Protein AF-0000000079916137 (afdb_homodimer)

Organism: NCBI:txid1990687

Sequence (296 aa):
MTEVARYTQLILPVFWLGMVVAISFLEAPIKFRAPGVTLAIGLGIGRKVFLALNAVELVLALALLASCVAAPPDATALTVLALVTVVLVVQIAVVRPPLSTRSDRILAGEDLPRSRVHLVYIGLEVAKVALLIALIFELFRAVASCLHMTEVARYTQLILPVFWLGMVVAISFLEAPIKFRAPGVTLAIGLGIGRKVFLALNAVELVLALALLASCVAAPPDATALTVLALVTVVLVVQIAVVRPPLSTRSDRILAGEDLPRSRVHLVYIGLEVAKVALLIALIFELFRAVASCLH

Solvent-accessible surface area (backbone atoms only — not comparable to full-atom values): 15444 Å² total; per-residue (Å²): 110,45,54,60,21,48,50,45,58,61,44,49,47,37,24,50,46,16,25,48,47,38,43,69,69,43,39,57,67,47,42,62,70,21,67,86,50,45,72,45,39,48,42,37,27,46,54,56,42,49,52,53,49,50,52,52,49,50,53,53,49,51,51,46,53,55,22,36,73,63,40,66,67,58,69,66,39,52,52,36,51,52,48,42,48,50,52,51,48,44,42,60,73,60,51,40,55,62,51,50,54,50,41,52,42,34,61,72,66,49,87,70,75,91,67,65,62,63,55,50,51,50,52,51,50,53,50,42,50,53,35,37,51,50,32,47,50,49,52,48,57,73,45,44,83,50,64,110,110,45,55,61,21,49,52,44,56,60,44,48,47,36,23,50,46,17,26,47,47,39,43,68,68,42,39,56,66,47,41,63,70,20,66,87,48,44,71,46,40,47,41,38,28,44,54,54,41,50,52,51,49,50,53,52,49,49,52,50,48,52,52,44,54,54,23,37,72,64,40,67,67,59,70,66,38,51,51,37,51,51,49,40,48,49,52,51,49,44,43,62,73,60,51,39,54,61,52,51,53,51,42,52,42,34,62,72,66,50,89,70,75,92,65,65,62,62,55,51,52,50,51,51,50,52,50,40,51,54,35,37,52,51,31,48,49,49,52,48,57,74,47,45,83,47,64,109

Foldseek 3Di:
DLVVLLVLLQPLLVVLLVLLCCVLPNVLVVVCVDPPDDPLNSLVVCLVVVVVSLVVVLVSLVSNVVSCVVPPDDPQLVVLSVVLNVLSCCCVPPLSVVSVVVSVCVNVPDDDDDDCSVVVNSVSSVVSSVSSVVSNVRSVVVCVVVVD/DLVVLLVLLQPLLVVLLVLLCCVLPNVLVVVCVDPPDDPLNSLVVCLVVVVVSLVVVLVSLVSNVVSCVVPPADPQLVVLSVVLNVLSCCCVPPLSVVSVVVSVCVNVPDDDDDDCSVVVNSVSSVVSSVSSVVSNVRSVVVCVVVVD

Structure (mmCIF, N/CA/C/O backbone):
data_AF-0000000079916137-model_v1
#
loop_
_entity.id
_entity.type
_entity.pdbx_description
1 polymer 'Transmembrane protein'
#
loop_
_atom_site.group_PDB
_atom_site.id
_atom_site.type_symbol
_atom_site.label_atom_id
_atom_site.label_alt_id
_atom_site.label_comp_id
_atom_site.label_asym_id
_atom_site.label_entity_id
_atom_site.label_seq_id
_atom_site.pdbx_PDB_ins_code
_atom_site.Cartn_x
_atom_site.Cartn_y
_atom_site.Cartn_z
_atom_site.occupancy
_atom_site.B_iso_or_equiv
_atom_site.auth_seq_id
_atom_site.auth_comp_id
_atom_site.auth_asym_id
_atom_site.auth_atom_id
_atom_site.pdbx_PDB_model_num
ATOM 1 N N . MET A 1 1 ? 3.035 -28.125 3.99 1 71.06 1 MET A N 1
ATOM 2 C CA . MET A 1 1 ? 3.979 -27.125 4.473 1 71.06 1 MET A CA 1
ATOM 3 C C . MET A 1 1 ? 4.648 -26.406 3.307 1 71.06 1 MET A C 1
ATOM 5 O O . MET A 1 1 ? 4.691 -25.172 3.273 1 71.06 1 MET A O 1
ATOM 9 N N . THR A 1 2 ? 4.84 -27.062 2.268 1 82.81 2 THR A N 1
ATOM 10 C CA . THR A 1 2 ? 5.527 -26.5 1.113 1 82.81 2 THR A CA 1
ATOM 11 C C . THR A 1 2 ? 4.582 -25.641 0.284 1 82.81 2 THR A C 1
ATOM 13 O O . THR A 1 2 ? 4.98 -24.594 -0.248 1 82.81 2 THR A O 1
ATOM 16 N N . GLU A 1 3 ? 3.379 -26.047 0.364 1 87.25 3 GLU A N 1
ATOM 17 C CA . GLU A 1 3 ? 2.408 -25.297 -0.425 1 87.25 3 GLU A CA 1
ATOM 18 C C . GLU A 1 3 ? 2.189 -23.906 0.153 1 87.25 3 GLU A C 1
ATOM 20 O O . GLU A 1 3 ? 2.145 -22.922 -0.587 1 87.25 3 GLU A O 1
ATOM 25 N N . VAL A 1 4 ? 2.068 -23.906 1.481 1 91.38 4 VAL A N 1
ATOM 26 C CA . VAL A 1 4 ? 1.87 -22.625 2.152 1 91.38 4 VAL A CA 1
ATOM 27 C C . VAL A 1 4 ? 3.082 -21.734 1.919 1 91.38 4 VAL A C 1
ATOM 29 O O . VAL A 1 4 ? 2.938 -20.531 1.695 1 91.38 4 VAL A O 1
ATOM 32 N N . ALA A 1 5 ? 4.211 -22.312 1.971 1 94.44 5 ALA A N 1
ATOM 33 C CA . ALA A 1 5 ? 5.445 -21.562 1.743 1 94.44 5 ALA A CA 1
ATOM 34 C C . ALA A 1 5 ? 5.488 -20.984 0.332 1 94.44 5 ALA A C 1
ATOM 36 O O . ALA A 1 5 ? 5.891 -19.844 0.135 1 94.44 5 ALA A O 1
ATOM 37 N N . ARG A 1 6 ? 5.047 -21.75 -0.571 1 92.94 6 ARG A N 1
ATOM 38 C CA . ARG A 1 6 ? 5.055 -21.297 -1.959 1 92.94 6 ARG A CA 1
ATOM 39 C C . ARG A 1 6 ? 4.039 -20.188 -2.178 1 92.94 6 ARG A C 1
ATOM 41 O O . ARG A 1 6 ? 4.328 -19.203 -2.865 1 92.94 6 ARG A O 1
ATOM 48 N N . TYR A 1 7 ? 2.869 -20.344 -1.646 1 94.81 7 TYR A N 1
ATOM 49 C CA . TYR A 1 7 ? 1.891 -19.266 -1.715 1 94.81 7 TYR A CA 1
ATOM 50 C C . TYR A 1 7 ? 2.443 -18 -1.094 1 94.81 7 TYR A C 1
ATOM 52 O O . TYR A 1 7 ? 2.285 -16.906 -1.651 1 94.81 7 TYR A O 1
ATOM 60 N N . THR A 1 8 ? 3.066 -18.188 0.019 1 96.31 8 THR A N 1
ATOM 61 C CA . THR A 1 8 ? 3.672 -17.062 0.722 1 96.31 8 THR A CA 1
ATOM 62 C C . THR A 1 8 ? 4.699 -16.359 -0.162 1 96.31 8 THR A C 1
ATOM 64 O O . THR A 1 8 ? 4.723 -15.133 -0.24 1 96.31 8 THR A O 1
ATOM 67 N N . GLN A 1 9 ? 5.445 -17.078 -0.848 1 97.31 9 GLN A N 1
ATOM 68 C CA . GLN A 1 9 ? 6.504 -16.531 -1.693 1 97.31 9 GLN A CA 1
ATOM 69 C C . GLN A 1 9 ? 5.926 -15.789 -2.893 1 97.31 9 GLN A C 1
ATOM 71 O O . GLN A 1 9 ? 6.512 -14.82 -3.369 1 97.31 9 GLN A O 1
ATOM 76 N N . LEU A 1 10 ? 4.797 -16.188 -3.35 1 96.88 10 LEU A N 1
ATOM 77 C CA . LEU A 1 10 ? 4.191 -15.516 -4.492 1 96.88 10 LEU A CA 1
ATOM 78 C C . LEU A 1 10 ? 3.408 -14.289 -4.051 1 96.88 10 LEU A C 1
ATOM 80 O O . LEU A 1 10 ? 3.416 -13.258 -4.738 1 96.88 10 LEU A O 1
ATOM 84 N N . ILE A 1 11 ? 2.834 -14.32 -2.9 1 98.5 11 ILE A N 1
ATOM 85 C CA . ILE A 1 11 ? 1.875 -13.305 -2.479 1 98.5 11 ILE A CA 1
ATOM 86 C C . ILE A 1 11 ? 2.605 -12.172 -1.755 1 98.5 11 ILE A C 1
ATOM 88 O O . ILE A 1 11 ? 2.396 -10.992 -2.057 1 98.5 11 ILE A O 1
ATOM 92 N N . LEU A 1 12 ? 3.533 -12.438 -0.898 1 98.88 12 LEU A N 1
ATOM 93 C CA . LEU A 1 12 ? 4.043 -11.453 0.054 1 98.88 12 LEU A CA 1
ATOM 94 C C . LEU A 1 12 ? 4.883 -10.398 -0.653 1 98.88 12 LEU A C 1
ATOM 96 O O . LEU A 1 12 ? 4.82 -9.211 -0.309 1 98.88 12 LEU A O 1
ATOM 100 N N . PRO A 1 13 ? 5.656 -10.781 -1.653 1 98.94 13 PRO A N 1
ATOM 101 C CA . PRO A 1 13 ? 6.402 -9.703 -2.316 1 98.94 13 PRO A CA 1
ATOM 102 C C . PRO A 1 13 ? 5.492 -8.727 -3.057 1 98.94 13 PRO A C 1
ATOM 104 O O . PRO A 1 13 ? 5.789 -7.531 -3.117 1 98.94 13 PRO A O 1
ATOM 107 N N . VAL A 1 14 ? 4.426 -9.211 -3.605 1 98.94 14 VAL A N 1
ATOM 108 C CA . VAL A 1 14 ? 3.488 -8.352 -4.32 1 98.94 14 VAL A CA 1
ATOM 109 C C . VAL A 1 14 ? 2.75 -7.457 -3.326 1 98.94 14 VAL A C 1
ATOM 111 O O . VAL A 1 14 ? 2.582 -6.258 -3.564 1 98.94 14 VAL A O 1
ATOM 114 N N . PHE A 1 15 ? 2.373 -8.062 -2.232 1 98.94 15 PHE A N 1
ATOM 115 C CA . PHE A 1 15 ? 1.736 -7.316 -1.155 1 98.94 15 PHE A CA 1
ATOM 116 C C . PHE A 1 15 ? 2.662 -6.223 -0.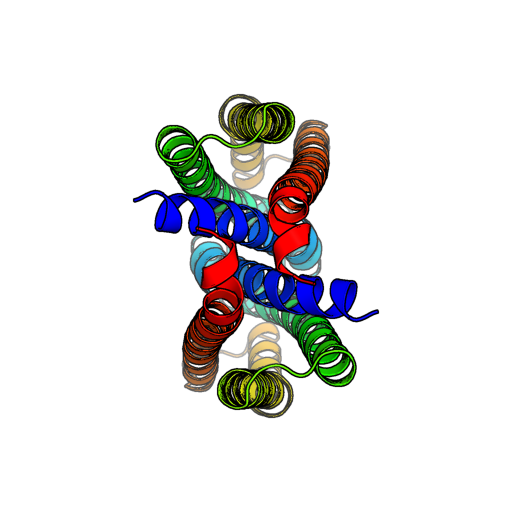634 1 98.94 15 PHE A C 1
ATOM 118 O O . PHE A 1 15 ? 2.242 -5.078 -0.461 1 98.94 15 PHE A O 1
ATOM 125 N N . TRP A 1 16 ? 3.885 -6.594 -0.387 1 98.94 16 TRP A N 1
ATOM 126 C CA . TRP A 1 16 ? 4.938 -5.691 0.064 1 98.94 16 TRP A CA 1
ATOM 127 C C . TRP A 1 16 ? 5.137 -4.551 -0.928 1 98.94 16 TRP A C 1
ATOM 129 O O . TRP A 1 16 ? 5.164 -3.379 -0.54 1 98.94 16 TRP A O 1
ATOM 139 N N . LEU A 1 17 ? 5.203 -4.828 -2.166 1 98.94 17 LEU A N 1
ATOM 140 C CA . LEU A 1 17 ? 5.355 -3.824 -3.213 1 98.94 17 LEU A CA 1
ATOM 141 C C . LEU A 1 17 ? 4.199 -2.834 -3.188 1 98.94 17 LEU A C 1
ATOM 143 O O . LEU A 1 17 ? 4.41 -1.621 -3.275 1 98.94 17 LEU A O 1
ATOM 147 N N . GLY A 1 18 ? 2.977 -3.33 -3.037 1 98.94 18 GLY A N 1
ATOM 148 C CA . GLY A 1 18 ? 1.82 -2.453 -2.949 1 98.94 18 GLY A CA 1
ATOM 149 C C . GLY A 1 18 ? 1.896 -1.48 -1.789 1 98.94 18 GLY A C 1
ATOM 150 O O . GLY A 1 18 ? 1.568 -0.301 -1.938 1 98.94 18 GLY A O 1
ATOM 151 N N . MET A 1 19 ? 2.346 -1.987 -0.694 1 98.94 19 MET A N 1
ATOM 152 C CA . MET A 1 19 ? 2.445 -1.133 0.486 1 98.94 19 MET A CA 1
ATOM 153 C C . MET A 1 19 ? 3.467 -0.022 0.27 1 98.94 19 MET A C 1
ATOM 155 O O . MET A 1 19 ? 3.199 1.142 0.574 1 98.94 19 MET A O 1
ATOM 159 N N . VAL A 1 20 ? 4.594 -0.384 -0.268 1 98.94 20 VAL A N 1
ATOM 160 C CA . VAL A 1 20 ? 5.688 0.566 -0.453 1 98.94 20 VAL A CA 1
ATOM 161 C C . VAL A 1 20 ? 5.285 1.626 -1.476 1 98.94 20 VAL A C 1
ATOM 163 O O . VAL A 1 20 ? 5.488 2.82 -1.253 1 98.94 20 VAL A O 1
ATOM 166 N N . VAL A 1 21 ? 4.684 1.222 -2.549 1 98.94 21 VAL A N 1
ATOM 167 C CA . VAL A 1 21 ? 4.285 2.16 -3.594 1 98.94 21 VAL A CA 1
ATOM 168 C C . VAL A 1 21 ? 3.223 3.113 -3.055 1 98.94 21 VAL A C 1
ATOM 170 O O . VAL A 1 21 ? 3.281 4.32 -3.303 1 98.94 21 VAL A O 1
ATOM 173 N N . ALA A 1 22 ? 2.314 2.611 -2.287 1 98.94 22 ALA A N 1
ATOM 174 C CA . ALA A 1 22 ? 1.222 3.422 -1.756 1 98.94 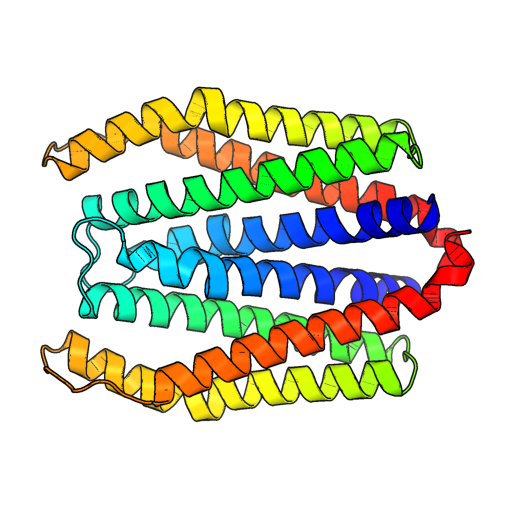22 ALA A CA 1
ATOM 175 C C . ALA A 1 22 ? 1.744 4.48 -0.789 1 98.94 22 ALA A C 1
ATOM 177 O O . ALA A 1 22 ? 1.299 5.629 -0.818 1 98.94 22 ALA A O 1
ATOM 178 N N . ILE A 1 23 ? 2.705 4.07 0.004 1 98.81 23 ILE A N 1
ATOM 179 C CA . ILE A 1 23 ? 3.164 4.988 1.038 1 98.81 23 ILE A CA 1
ATOM 180 C C . ILE A 1 23 ? 4.266 5.887 0.479 1 98.81 23 ILE A C 1
ATOM 182 O O . ILE A 1 23 ? 4.137 7.113 0.474 1 98.81 23 ILE A O 1
ATOM 186 N N . SER A 1 24 ? 5.285 5.344 -0.1 1 98.56 24 SER A N 1
ATOM 187 C CA . SER A 1 24 ? 6.504 6.07 -0.445 1 98.56 24 SER A CA 1
ATOM 188 C C . SER A 1 24 ? 6.316 6.895 -1.713 1 98.56 24 SER A C 1
ATOM 190 O O . SER A 1 24 ? 6.961 7.934 -1.885 1 98.56 24 SER A O 1
ATOM 192 N N . PHE A 1 25 ? 5.422 6.48 -2.545 1 98.62 25 PHE A N 1
ATOM 193 C CA . PHE A 1 25 ? 5.402 7.145 -3.844 1 98.62 25 PHE A CA 1
ATOM 194 C C . PHE A 1 25 ? 4.031 7.754 -4.121 1 98.62 25 PHE A C 1
ATOM 196 O O . PHE A 1 25 ? 3.855 8.477 -5.102 1 98.62 25 PHE A O 1
ATOM 203 N N . LEU A 1 26 ? 3.068 7.449 -3.336 1 98.56 26 LEU A N 1
ATOM 204 C CA . LEU A 1 26 ? 1.761 8.086 -3.463 1 98.56 26 LEU A CA 1
ATOM 205 C C . LEU A 1 26 ? 1.491 9.016 -2.287 1 98.56 26 LEU A C 1
ATOM 207 O O . LEU A 1 26 ? 1.562 10.234 -2.428 1 98.56 26 LEU A O 1
ATOM 211 N N . GLU A 1 27 ? 1.413 8.492 -1.112 1 98.69 27 GLU A N 1
ATOM 212 C CA . GLU A 1 27 ? 1.066 9.25 0.085 1 98.69 27 GLU A CA 1
ATOM 213 C C . GLU A 1 27 ? 2.131 10.297 0.404 1 98.69 27 GLU A C 1
ATOM 215 O O . GLU A 1 27 ? 1.81 11.461 0.657 1 98.69 27 GLU A O 1
ATOM 220 N N . ALA A 1 28 ? 3.375 9.945 0.351 1 97.94 28 ALA A N 1
ATOM 221 C CA . ALA A 1 28 ? 4.465 10.789 0.836 1 97.94 28 ALA A CA 1
ATOM 222 C C . ALA A 1 28 ? 4.547 12.086 0.041 1 97.94 28 ALA A C 1
ATOM 224 O O . ALA A 1 28 ? 4.582 13.18 0.62 1 97.94 28 ALA A O 1
ATOM 225 N N . PRO A 1 29 ? 4.496 12.055 -1.258 1 97.56 29 PRO A N 1
ATOM 226 C CA . PRO A 1 29 ? 4.539 13.336 -1.961 1 97.56 29 PRO A CA 1
ATOM 227 C C . PRO A 1 29 ? 3.217 14.094 -1.891 1 97.56 29 PRO A C 1
ATOM 229 O O . PRO A 1 29 ? 3.209 15.328 -1.887 1 97.56 29 PRO A O 1
ATOM 232 N N . ILE A 1 30 ? 2.109 13.461 -1.742 1 98.25 30 ILE A N 1
ATOM 233 C CA . ILE A 1 30 ? 0.787 14.07 -1.852 1 98.25 30 ILE A CA 1
ATOM 234 C C . ILE A 1 30 ? 0.449 14.805 -0.559 1 98.25 30 ILE A C 1
ATOM 236 O O . ILE A 1 30 ? -0.219 15.844 -0.585 1 98.25 30 ILE A O 1
ATOM 240 N N . LYS A 1 31 ? 0.896 14.281 0.491 1 96.94 31 LYS A N 1
ATOM 241 C CA . LYS A 1 31 ? 0.506 14.883 1.764 1 96.94 31 LYS A CA 1
ATOM 242 C C . LYS A 1 31 ? 1.018 16.312 1.877 1 96.94 31 LYS A C 1
ATOM 244 O O . LYS A 1 31 ? 0.409 17.141 2.555 1 96.94 31 LYS A O 1
ATOM 249 N N . PHE A 1 32 ? 2.111 16.672 1.257 1 96.5 32 PHE A N 1
ATOM 250 C CA . PHE A 1 32 ? 2.688 18 1.339 1 96.5 32 PHE A CA 1
ATOM 251 C C . PHE A 1 32 ? 1.896 18.984 0.486 1 96.5 32 PHE A C 1
ATOM 253 O O . PHE A 1 32 ? 2.084 20.203 0.593 1 96.5 32 PHE A O 1
ATOM 260 N N . ARG A 1 33 ? 0.942 18.5 -0.265 1 96.56 33 ARG A N 1
ATOM 261 C CA . ARG A 1 33 ? 0.105 19.344 -1.103 1 96.56 33 ARG A CA 1
ATOM 262 C C . ARG A 1 33 ? -1.214 19.672 -0.408 1 96.56 33 ARG A C 1
ATOM 264 O O . ARG A 1 33 ? -2.025 20.438 -0.933 1 96.56 33 ARG A O 1
ATOM 271 N N . ALA A 1 34 ? -1.392 19.125 0.665 1 95.94 34 ALA A N 1
ATOM 272 C CA . ALA A 1 34 ? -2.613 19.406 1.419 1 95.94 34 ALA A CA 1
ATOM 273 C C . ALA A 1 34 ? -2.531 20.75 2.123 1 95.94 34 ALA A C 1
ATOM 275 O O . ALA A 1 34 ? -1.457 21.172 2.566 1 95.94 34 ALA A O 1
ATOM 276 N N . PRO A 1 35 ? -3.641 21.438 2.217 1 94.19 35 PRO A N 1
ATOM 277 C CA . PRO A 1 35 ? -3.639 22.75 2.867 1 94.19 35 PRO A CA 1
ATOM 278 C C . PRO A 1 35 ? -3.209 22.688 4.332 1 94.19 35 PRO A C 1
ATOM 280 O O . PRO A 1 35 ? -3.631 21.781 5.062 1 94.19 35 PRO A O 1
ATOM 283 N N . GLY A 1 36 ? -2.334 23.578 4.668 1 93.38 36 GLY A N 1
ATOM 284 C CA . GLY A 1 36 ? -1.978 23.719 6.07 1 93.38 36 GLY A CA 1
ATOM 285 C C . GLY A 1 36 ? -0.815 22.844 6.492 1 93.38 36 GLY A C 1
ATOM 286 O O . GLY A 1 36 ? -0.36 22.922 7.633 1 93.38 36 GLY A O 1
ATOM 287 N N . VAL A 1 37 ? -0.318 22.094 5.594 1 95.81 37 VAL A N 1
ATOM 288 C CA . VAL A 1 37 ? 0.774 21.203 5.953 1 95.81 37 VAL A CA 1
ATOM 289 C C . VAL A 1 37 ? 2.107 21.938 5.852 1 95.81 37 VAL A C 1
ATOM 291 O O . VAL A 1 37 ? 2.52 22.344 4.762 1 95.81 37 VAL A O 1
ATOM 294 N N . THR A 1 38 ? 2.752 22.047 6.961 1 94.25 38 THR A N 1
ATOM 295 C CA . THR A 1 38 ? 4.098 22.609 7.004 1 94.25 38 THR A CA 1
ATOM 296 C C . THR A 1 38 ? 5.148 21.516 6.891 1 94.25 38 THR A C 1
ATOM 298 O O . THR A 1 38 ? 4.816 20.328 6.953 1 94.25 38 THR A O 1
ATOM 301 N N . LEU A 1 39 ? 6.355 21.953 6.73 1 93.81 39 LEU A N 1
ATOM 302 C CA . LEU A 1 39 ? 7.441 20.984 6.68 1 93.81 39 LEU A CA 1
ATOM 303 C C . LEU A 1 39 ? 7.496 20.156 7.965 1 93.81 39 LEU A C 1
ATOM 305 O O . LEU A 1 39 ? 7.652 18.938 7.918 1 93.81 39 LEU A O 1
ATOM 309 N N . ALA A 1 40 ? 7.34 20.812 9.086 1 94.44 40 ALA A N 1
ATOM 310 C CA . ALA A 1 40 ? 7.402 20.141 10.383 1 94.44 40 ALA A CA 1
ATOM 311 C C . ALA A 1 40 ? 6.289 19.109 10.523 1 94.44 40 ALA A C 1
ATOM 313 O O . ALA A 1 40 ? 6.531 17.984 10.977 1 94.44 40 ALA A O 1
ATOM 314 N N . ILE A 1 41 ? 5.125 19.453 10.109 1 95.38 41 ILE A N 1
ATOM 315 C CA . ILE A 1 41 ? 3.979 18.547 10.203 1 95.38 41 ILE A CA 1
ATOM 316 C C . ILE A 1 41 ? 4.188 17.344 9.281 1 95.38 41 ILE A C 1
ATOM 318 O O . ILE A 1 41 ? 4.012 16.203 9.695 1 95.38 41 ILE A O 1
ATOM 322 N N . GLY A 1 42 ? 4.547 17.641 8.055 1 95.75 42 GLY A N 1
ATOM 323 C CA . GLY A 1 42 ? 4.789 16.562 7.105 1 95.75 42 GLY A CA 1
ATOM 324 C C . GLY A 1 42 ? 5.855 15.594 7.566 1 95.75 42 GLY A C 1
ATOM 325 O O . GLY A 1 42 ? 5.688 14.375 7.441 1 95.75 42 GLY A O 1
ATOM 326 N N . LEU A 1 43 ? 6.93 16.141 8.078 1 94.75 43 LEU A N 1
ATOM 327 C CA . LEU A 1 43 ? 8.016 15.297 8.57 1 94.75 43 LEU A CA 1
ATOM 328 C C . LEU A 1 43 ? 7.574 14.484 9.781 1 94.75 43 LEU A C 1
ATOM 330 O O . LEU A 1 43 ? 7.949 13.32 9.93 1 94.75 43 LEU A O 1
ATOM 334 N N . GLY A 1 44 ? 6.852 15.117 10.625 1 95.25 44 GLY A N 1
ATOM 335 C CA . GLY A 1 44 ? 6.328 14.414 11.781 1 95.25 44 GLY A CA 1
ATOM 336 C C . GLY A 1 44 ? 5.445 13.234 11.422 1 95.25 44 GLY A C 1
ATOM 337 O O . GLY A 1 44 ? 5.57 12.156 12 1 95.25 44 GLY A O 1
ATOM 338 N N . ILE A 1 45 ? 4.559 13.445 10.477 1 97.38 45 ILE A N 1
ATOM 339 C CA . ILE A 1 45 ? 3.711 12.359 9.977 1 97.38 45 ILE A CA 1
ATOM 340 C C . ILE A 1 45 ? 4.578 11.273 9.352 1 97.38 45 ILE A C 1
ATOM 342 O O . ILE A 1 45 ? 4.41 10.086 9.648 1 97.38 45 ILE A O 1
ATOM 346 N N . GLY A 1 46 ? 5.457 11.656 8.5 1 96.31 46 GLY A N 1
ATOM 347 C CA . GLY A 1 46 ? 6.32 10.711 7.809 1 96.31 46 GLY A CA 1
ATOM 348 C C . GLY A 1 46 ? 7.109 9.82 8.75 1 96.31 46 GLY A C 1
ATOM 349 O O . GLY A 1 46 ? 7.215 8.609 8.531 1 96.31 46 GLY A O 1
ATOM 350 N N . ARG A 1 47 ? 7.617 10.406 9.727 1 95.62 47 ARG A N 1
ATOM 351 C CA . ARG A 1 47 ? 8.414 9.664 10.688 1 95.62 47 ARG A CA 1
ATOM 352 C C . ARG A 1 47 ? 7.609 8.516 11.297 1 95.62 47 ARG A C 1
ATOM 354 O O . ARG A 1 47 ? 8.094 7.387 11.383 1 95.62 47 ARG A O 1
ATOM 361 N N . LYS A 1 48 ? 6.441 8.781 11.664 1 97.56 48 LYS A N 1
ATOM 362 C CA . LYS A 1 48 ? 5.598 7.766 12.281 1 97.56 48 LYS A CA 1
ATOM 363 C C . LYS A 1 48 ? 5.133 6.738 11.25 1 97.56 48 LYS A C 1
ATOM 365 O O . LYS A 1 48 ? 5.129 5.535 11.523 1 97.56 48 LYS A O 1
ATOM 370 N N . VAL A 1 49 ? 4.75 7.195 10.141 1 98.12 49 VAL A N 1
ATOM 371 C CA . VAL A 1 49 ? 4.215 6.316 9.102 1 98.12 49 VAL A CA 1
ATOM 372 C C . VAL A 1 49 ? 5.316 5.395 8.586 1 98.12 49 VAL A C 1
ATOM 374 O O . VAL A 1 49 ? 5.102 4.188 8.438 1 98.12 49 VAL A O 1
ATOM 377 N N . PHE A 1 50 ? 6.477 5.922 8.367 1 98.06 50 PHE A N 1
ATOM 378 C CA . PHE A 1 50 ? 7.543 5.09 7.828 1 98.06 50 PHE A CA 1
ATOM 379 C C . PHE A 1 50 ? 8.094 4.152 8.898 1 98.06 50 PHE A C 1
ATOM 381 O O . PHE A 1 50 ? 8.539 3.045 8.586 1 98.06 50 PHE A O 1
ATOM 388 N N . LEU A 1 51 ? 8.07 4.594 10.133 1 97.69 51 LEU A N 1
ATOM 389 C CA . LEU A 1 51 ? 8.406 3.662 11.211 1 97.69 51 LEU A CA 1
ATOM 390 C C . LEU A 1 51 ? 7.473 2.453 11.188 1 97.69 51 LEU A C 1
ATOM 392 O O . LEU A 1 51 ? 7.926 1.312 11.289 1 97.69 51 LEU A O 1
ATOM 396 N N . ALA A 1 52 ? 6.219 2.688 11.055 1 98.5 52 ALA A N 1
ATOM 397 C CA . ALA A 1 52 ? 5.23 1.614 11.008 1 98.5 52 ALA A CA 1
ATOM 398 C C . ALA A 1 52 ? 5.406 0.769 9.75 1 98.5 52 ALA A C 1
ATOM 400 O O . ALA A 1 52 ? 5.355 -0.462 9.805 1 98.5 52 ALA A O 1
ATOM 401 N N . LEU A 1 53 ? 5.566 1.416 8.609 1 98.75 53 LEU A N 1
ATOM 402 C CA . LEU A 1 53 ? 5.77 0.681 7.363 1 98.75 53 LEU A CA 1
ATOM 403 C C . LEU A 1 53 ? 6.984 -0.233 7.461 1 98.75 53 LEU A C 1
ATOM 405 O O . LEU A 1 53 ? 6.914 -1.408 7.094 1 98.75 53 LEU A O 1
ATOM 409 N N . ASN A 1 54 ? 8.078 0.347 7.98 1 98.75 54 ASN A N 1
ATOM 410 C CA . ASN A 1 54 ? 9.312 -0.434 8.078 1 98.75 54 ASN A CA 1
ATOM 411 C C . ASN A 1 54 ? 9.148 -1.626 9.016 1 98.75 54 ASN A C 1
ATOM 413 O O . ASN A 1 54 ? 9.734 -2.686 8.789 1 98.75 54 ASN A O 1
ATOM 417 N N . ALA A 1 55 ? 8.414 -1.47 10.062 1 98.56 55 ALA A N 1
ATOM 418 C CA . ALA A 1 55 ? 8.125 -2.592 10.953 1 98.56 55 ALA A CA 1
ATOM 419 C C . ALA A 1 55 ? 7.379 -3.699 10.219 1 98.56 55 ALA A C 1
ATOM 421 O O . ALA A 1 55 ? 7.715 -4.879 10.344 1 98.56 55 ALA A O 1
ATOM 422 N N . VAL A 1 56 ? 6.383 -3.359 9.461 1 98.88 56 VAL A N 1
ATOM 423 C CA . VAL A 1 56 ? 5.621 -4.34 8.703 1 98.88 56 VAL A CA 1
ATOM 424 C C . VAL A 1 56 ? 6.52 -4.992 7.652 1 98.88 56 VAL A C 1
ATOM 426 O O . VAL A 1 56 ? 6.469 -6.211 7.453 1 98.88 56 VAL A O 1
ATOM 429 N N . GLU A 1 57 ? 7.316 -4.156 7.043 1 98.94 57 GLU A N 1
ATOM 430 C CA . GLU A 1 57 ? 8.227 -4.691 6.035 1 98.94 57 GLU A CA 1
ATOM 431 C C . GLU A 1 57 ? 9.18 -5.719 6.641 1 98.94 57 GLU A C 1
ATOM 433 O O . GLU A 1 57 ? 9.5 -6.727 6.008 1 98.94 57 GLU A O 1
ATOM 438 N N . LEU A 1 58 ? 9.633 -5.461 7.809 1 98.75 58 LEU A N 1
ATOM 439 C CA . LEU A 1 58 ? 10.523 -6.406 8.477 1 98.75 58 LEU A CA 1
ATOM 440 C C . LEU A 1 58 ? 9.812 -7.73 8.734 1 98.75 58 LEU A C 1
ATOM 442 O O . LEU A 1 58 ? 10.391 -8.797 8.539 1 98.75 58 LEU A O 1
ATOM 446 N N . VAL A 1 59 ? 8.578 -7.672 9.148 1 98.81 59 VAL A N 1
ATOM 447 C CA . VAL A 1 59 ? 7.789 -8.875 9.383 1 98.81 59 VAL A CA 1
ATOM 448 C C . VAL A 1 59 ? 7.609 -9.641 8.07 1 98.81 59 VAL A C 1
ATOM 450 O O . VAL A 1 59 ? 7.746 -10.867 8.031 1 98.81 59 VAL A O 1
ATOM 453 N N . LEU A 1 60 ? 7.332 -8.922 7.004 1 98.88 60 LEU A N 1
ATOM 454 C CA . LEU A 1 60 ? 7.172 -9.547 5.695 1 98.88 60 LEU A CA 1
ATOM 455 C C . LEU A 1 60 ? 8.469 -10.211 5.246 1 98.88 60 LEU A C 1
ATOM 457 O O . LEU A 1 60 ? 8.453 -11.336 4.742 1 98.88 60 LEU A O 1
ATOM 461 N N . ALA A 1 61 ? 9.562 -9.492 5.465 1 98.81 61 ALA A N 1
ATOM 462 C CA . ALA A 1 61 ? 10.859 -10.047 5.086 1 98.81 61 ALA A CA 1
ATOM 463 C C . ALA A 1 61 ? 11.156 -11.328 5.859 1 98.81 61 ALA A C 1
ATOM 465 O O . ALA A 1 61 ? 11.617 -12.312 5.281 1 98.81 61 ALA A O 1
ATOM 466 N N . LEU A 1 62 ? 10.891 -11.328 7.121 1 98.62 62 LEU A N 1
ATOM 467 C CA . LEU A 1 62 ? 11.148 -12.492 7.957 1 98.62 62 LEU A CA 1
ATOM 468 C C . LEU A 1 62 ? 10.266 -13.664 7.551 1 98.62 62 LEU A C 1
ATOM 470 O O . LEU A 1 62 ? 10.711 -14.812 7.516 1 98.62 62 LEU A O 1
ATOM 474 N N . ALA A 1 63 ? 9.031 -13.375 7.254 1 98.69 63 ALA A N 1
ATOM 475 C CA . ALA A 1 63 ? 8.109 -14.414 6.797 1 98.69 63 ALA A CA 1
ATOM 476 C C . ALA A 1 63 ? 8.57 -15.016 5.473 1 98.69 63 ALA A C 1
ATOM 478 O O . ALA A 1 63 ? 8.492 -16.234 5.273 1 98.69 63 ALA A O 1
ATOM 479 N N . LEU A 1 64 ? 9.039 -14.188 4.621 1 98.75 64 LEU A N 1
ATOM 480 C CA . LEU A 1 64 ? 9.547 -14.664 3.34 1 98.75 64 LEU A CA 1
ATOM 481 C C . LEU A 1 64 ? 10.789 -15.523 3.529 1 98.75 64 LEU A C 1
ATOM 483 O O . LEU A 1 64 ? 10.922 -16.578 2.912 1 98.75 64 LEU A O 1
ATOM 487 N N . LEU A 1 65 ? 11.672 -15.062 4.387 1 98.12 65 LEU A N 1
ATOM 488 C CA . LEU A 1 65 ? 12.883 -15.844 4.66 1 98.12 65 LEU A CA 1
ATOM 489 C C . LEU A 1 65 ? 12.523 -17.188 5.273 1 98.12 65 LEU A C 1
ATOM 491 O O . LEU A 1 65 ? 13.094 -18.219 4.891 1 98.12 65 LEU A O 1
ATOM 495 N N . ALA A 1 66 ? 11.578 -17.203 6.211 1 98 66 ALA A N 1
ATOM 496 C CA . ALA A 1 66 ? 11.125 -18.453 6.816 1 98 66 ALA A CA 1
ATOM 497 C C . ALA A 1 66 ? 10.523 -19.391 5.77 1 98 66 ALA A C 1
ATOM 499 O O . ALA A 1 66 ? 10.758 -20.594 5.805 1 98 66 ALA A O 1
ATOM 500 N N . SER A 1 67 ? 9.773 -18.812 4.84 1 97.69 67 SER A N 1
ATOM 501 C CA . SER A 1 67 ? 9.164 -19.625 3.795 1 97.69 67 SER A CA 1
ATOM 502 C C . SER A 1 67 ? 10.227 -20.266 2.906 1 97.69 67 SER A C 1
ATOM 504 O O . SER A 1 67 ? 10.016 -21.359 2.371 1 97.69 67 SER A O 1
ATOM 506 N N . CYS A 1 68 ? 11.367 -19.609 2.744 1 96.69 68 CYS A N 1
ATOM 507 C CA . CYS A 1 68 ? 12.438 -20.141 1.903 1 96.69 68 CYS A CA 1
ATOM 508 C C . CYS A 1 68 ? 13.109 -21.344 2.557 1 96.69 68 CYS A C 1
ATOM 510 O O . CYS A 1 68 ? 13.727 -22.156 1.872 1 96.69 68 CYS A O 1
ATOM 512 N N . VAL A 1 69 ? 13.047 -21.438 3.869 1 96.5 69 VAL A N 1
ATOM 513 C CA . VAL A 1 69 ? 13.562 -22.609 4.57 1 96.5 69 VAL A CA 1
ATOM 514 C C . VAL A 1 69 ? 12.664 -23.812 4.297 1 96.5 69 VAL A C 1
ATOM 516 O O . VAL A 1 69 ? 13.148 -24.922 4.062 1 96.5 69 VAL A O 1
ATOM 519 N N . ALA A 1 70 ? 11.375 -23.578 4.273 1 95.31 70 ALA A N 1
ATOM 520 C CA . ALA A 1 70 ? 10.391 -24.641 4.07 1 95.31 70 ALA A CA 1
ATOM 521 C C . ALA A 1 70 ? 10.344 -25.078 2.611 1 95.31 70 ALA A C 1
ATOM 523 O O . ALA A 1 70 ? 10.094 -26.234 2.312 1 95.31 70 ALA A O 1
ATOM 524 N N . ALA A 1 71 ? 10.516 -24.156 1.673 1 94.69 71 ALA A N 1
ATOM 525 C CA . ALA A 1 71 ? 10.508 -24.406 0.235 1 94.69 71 ALA A CA 1
ATOM 526 C C . ALA A 1 71 ? 11.516 -23.516 -0.484 1 94.69 71 ALA A C 1
ATOM 528 O O . ALA A 1 71 ? 11.172 -22.422 -0.954 1 94.69 71 ALA A O 1
ATOM 529 N N . PRO A 1 72 ? 12.688 -23.969 -0.569 1 95.88 72 PRO A N 1
ATOM 530 C CA . PRO A 1 72 ? 13.75 -23.141 -1.15 1 95.88 72 PRO A CA 1
ATOM 531 C C . PRO A 1 72 ? 13.484 -22.781 -2.611 1 95.88 72 PRO A C 1
ATOM 533 O O . PRO A 1 72 ? 13.234 -23.672 -3.432 1 95.88 72 PRO A O 1
ATOM 536 N N . PRO A 1 73 ? 13.477 -21.484 -2.84 1 94.81 73 PRO A N 1
ATOM 537 C CA . PRO A 1 73 ? 13.406 -21.094 -4.246 1 94.81 73 PRO A CA 1
ATOM 538 C C . PRO A 1 73 ? 14.758 -21.188 -4.957 1 94.81 73 PRO A C 1
ATOM 540 O O . PRO A 1 73 ? 15.711 -21.75 -4.406 1 94.81 73 PRO A O 1
ATOM 543 N N . ASP A 1 74 ? 14.805 -20.828 -6.258 1 95.44 74 ASP A N 1
ATOM 544 C CA . ASP A 1 74 ? 16.078 -20.875 -6.957 1 95.44 74 ASP A CA 1
ATOM 545 C C . ASP A 1 74 ? 17.078 -19.859 -6.391 1 95.44 74 ASP A C 1
ATOM 547 O O . ASP A 1 74 ? 16.688 -18.984 -5.613 1 95.44 74 ASP A O 1
ATOM 551 N N . ALA A 1 75 ? 18.281 -19.938 -6.758 1 97.06 75 ALA A N 1
ATOM 552 C CA . ALA A 1 75 ? 19.359 -19.156 -6.168 1 97.06 75 ALA A CA 1
ATOM 553 C C . ALA A 1 75 ? 19.188 -17.672 -6.484 1 97.06 75 ALA A C 1
ATOM 555 O O . ALA A 1 75 ? 19.547 -16.812 -5.672 1 97.06 75 ALA A O 1
ATOM 556 N N . THR A 1 76 ? 18.719 -17.359 -7.621 1 97.81 76 THR A N 1
ATOM 557 C CA . THR A 1 76 ? 18.516 -15.961 -8.008 1 97.81 76 THR A CA 1
ATOM 558 C C . THR A 1 76 ? 17.484 -15.297 -7.117 1 97.81 76 THR A C 1
ATOM 560 O O . THR A 1 76 ? 17.703 -14.195 -6.602 1 97.81 76 THR A O 1
ATOM 563 N N . ALA A 1 77 ? 16.359 -15.984 -6.918 1 98.06 77 ALA A N 1
ATOM 564 C CA . ALA A 1 77 ? 15.305 -15.453 -6.051 1 98.06 77 ALA A CA 1
ATOM 565 C C . ALA A 1 77 ? 15.82 -15.242 -4.629 1 98.06 77 ALA A C 1
ATOM 567 O O . ALA A 1 77 ? 15.539 -14.219 -4.004 1 98.06 77 ALA A O 1
ATOM 568 N N . LEU A 1 78 ? 16.594 -16.156 -4.164 1 97.94 78 LEU A N 1
ATOM 569 C CA . LEU A 1 78 ? 17.141 -16.047 -2.818 1 97.94 78 LEU A CA 1
ATOM 570 C C . LEU A 1 78 ? 18.094 -14.867 -2.709 1 97.94 78 LEU A C 1
ATOM 572 O O . LEU A 1 78 ? 18.078 -14.141 -1.713 1 97.94 78 LEU A O 1
ATOM 576 N N . THR A 1 79 ? 18.891 -14.711 -3.725 1 98.56 79 THR A N 1
ATOM 577 C CA . THR A 1 79 ? 19.828 -13.602 -3.736 1 98.56 79 THR A CA 1
ATOM 578 C C . THR A 1 79 ? 19.109 -12.266 -3.752 1 98.56 79 THR A C 1
ATOM 580 O O . THR A 1 79 ? 19.469 -11.344 -3.01 1 98.56 79 THR A O 1
ATOM 583 N N . VAL A 1 80 ? 18.078 -12.141 -4.559 1 98.81 80 VAL A N 1
ATOM 584 C CA . VAL A 1 80 ? 17.312 -10.906 -4.66 1 98.81 80 VAL A CA 1
ATOM 585 C C . VAL A 1 80 ? 16.609 -10.625 -3.34 1 98.81 80 VAL A C 1
ATOM 587 O O . VAL A 1 80 ? 16.578 -9.484 -2.871 1 98.81 80 VAL A O 1
ATOM 590 N N . LEU A 1 81 ? 16.047 -11.633 -2.744 1 98.81 81 LEU A N 1
ATOM 591 C CA . LEU A 1 81 ? 15.406 -11.477 -1.445 1 98.81 81 LEU A CA 1
ATOM 592 C C . LEU A 1 81 ? 16.406 -10.992 -0.4 1 98.81 81 LEU A C 1
ATOM 594 O O . LEU A 1 81 ? 16.094 -10.109 0.404 1 98.81 81 LEU A O 1
ATOM 598 N N . ALA A 1 82 ? 17.594 -11.555 -0.395 1 98.56 82 ALA A N 1
ATOM 599 C CA . ALA A 1 82 ? 18.641 -11.117 0.53 1 98.56 82 ALA A CA 1
ATOM 600 C C . ALA A 1 82 ? 18.984 -9.648 0.313 1 98.56 82 ALA A C 1
ATOM 602 O O . ALA A 1 82 ? 19.141 -8.891 1.275 1 98.56 82 ALA A O 1
ATOM 603 N N . LEU A 1 83 ? 19.031 -9.258 -0.91 1 98.81 83 LEU A N 1
ATOM 604 C CA . LEU A 1 83 ? 19.391 -7.883 -1.235 1 98.81 83 LEU A CA 1
ATOM 605 C C . LEU A 1 83 ? 18.312 -6.914 -0.768 1 98.81 83 LEU A C 1
ATOM 607 O O . LEU A 1 83 ? 18.609 -5.867 -0.196 1 98.81 83 LEU A O 1
ATOM 611 N N . VAL A 1 84 ? 17.062 -7.266 -1.035 1 98.88 84 VAL A N 1
ATOM 612 C CA . VAL A 1 84 ? 15.992 -6.379 -0.608 1 98.88 84 VAL A CA 1
ATOM 613 C C . VAL A 1 84 ? 15.969 -6.289 0.917 1 98.88 84 VAL A C 1
ATOM 615 O O . VAL A 1 84 ? 15.68 -5.23 1.479 1 98.88 84 VAL A O 1
ATOM 618 N N . THR A 1 85 ? 16.297 -7.344 1.597 1 98.75 85 THR A N 1
ATOM 619 C CA . THR A 1 85 ? 16.359 -7.359 3.055 1 98.75 85 THR A CA 1
ATOM 620 C C . THR A 1 85 ? 17.484 -6.469 3.559 1 98.75 85 THR A C 1
ATOM 622 O O . THR A 1 85 ? 17.328 -5.734 4.535 1 98.75 85 THR A O 1
ATOM 625 N N . VAL A 1 86 ? 18.594 -6.555 2.908 1 98.75 86 VAL A N 1
ATOM 626 C CA . VAL A 1 86 ? 19.734 -5.715 3.281 1 98.75 86 VAL A CA 1
ATOM 627 C C . VAL A 1 86 ? 19.375 -4.242 3.102 1 98.75 86 VAL A C 1
ATOM 629 O O . VAL A 1 86 ? 19.656 -3.416 3.969 1 98.75 86 VAL A O 1
ATOM 632 N N . VAL A 1 87 ? 18.703 -3.936 1.977 1 98.81 87 VAL A N 1
ATOM 633 C CA . VAL A 1 87 ? 18.266 -2.564 1.73 1 98.81 87 VAL A CA 1
ATOM 634 C C . VAL A 1 87 ? 17.344 -2.102 2.865 1 98.81 87 VAL A C 1
ATOM 636 O O . VAL A 1 87 ? 17.5 -0.995 3.383 1 98.81 87 VAL A O 1
ATOM 639 N N . LEU A 1 88 ? 16.422 -2.93 3.271 1 98.88 88 LEU A N 1
ATOM 640 C CA . LEU A 1 88 ? 15.492 -2.617 4.352 1 98.88 88 LEU A CA 1
ATOM 641 C C . LEU A 1 88 ? 16.234 -2.385 5.66 1 98.88 88 LEU A C 1
ATOM 643 O O . LEU A 1 88 ? 15.984 -1.405 6.363 1 98.88 88 LEU A O 1
ATOM 647 N N . VAL A 1 89 ? 17.203 -3.203 5.969 1 98.56 89 VAL A N 1
ATOM 648 C CA . VAL A 1 89 ? 17.953 -3.102 7.215 1 98.56 89 VAL A CA 1
ATOM 649 C C . VAL A 1 89 ? 18.797 -1.822 7.215 1 98.56 89 VAL A C 1
ATOM 651 O O . VAL A 1 89 ? 18.875 -1.124 8.227 1 98.56 89 VAL A O 1
ATOM 654 N N . VAL A 1 90 ? 19.375 -1.508 6.113 1 98.56 90 VAL A N 1
ATOM 655 C CA . VAL A 1 90 ? 20.156 -0.282 5.988 1 98.56 90 VAL A CA 1
ATOM 656 C C . VAL A 1 90 ? 19.25 0.931 6.184 1 98.56 90 VAL A C 1
ATOM 658 O O . VAL A 1 90 ? 19.625 1.888 6.867 1 98.56 90 VAL A O 1
ATOM 661 N N . GLN A 1 91 ? 18.078 0.877 5.617 1 98.38 91 GLN A N 1
ATOM 662 C CA . GLN A 1 91 ? 17.125 1.963 5.797 1 98.38 91 GLN A CA 1
ATOM 663 C C . GLN A 1 91 ? 16.781 2.154 7.273 1 98.38 91 GLN A C 1
ATOM 665 O O . GLN A 1 91 ? 16.766 3.281 7.77 1 98.38 91 GLN A O 1
ATOM 670 N N . ILE A 1 92 ? 16.562 1.121 7.93 1 98.19 92 ILE A N 1
ATOM 671 C CA . ILE A 1 92 ? 16.062 1.156 9.305 1 98.19 92 ILE A CA 1
ATOM 672 C C . ILE A 1 92 ? 17.219 1.516 10.25 1 98.19 92 ILE A C 1
ATOM 674 O O . ILE A 1 92 ? 17.062 2.369 11.125 1 98.19 92 ILE A O 1
ATOM 678 N N . ALA A 1 93 ? 18.359 0.96 10.062 1 98.06 93 ALA A N 1
ATOM 679 C CA . ALA A 1 93 ? 19.422 1.025 11.062 1 98.06 93 ALA A CA 1
ATOM 680 C C . ALA A 1 93 ? 20.391 2.172 10.766 1 98.06 93 ALA A C 1
ATOM 682 O O . ALA A 1 93 ? 21.078 2.664 11.664 1 98.06 93 ALA A O 1
ATOM 683 N N . VAL A 1 94 ? 20.422 2.574 9.539 1 97.88 94 VAL A N 1
ATOM 684 C CA . VAL A 1 94 ? 21.469 3.525 9.18 1 97.88 94 VAL A CA 1
ATOM 685 C C . VAL A 1 94 ? 20.844 4.84 8.727 1 97.88 94 VAL A C 1
ATOM 687 O O . VAL A 1 94 ? 21.266 5.918 9.148 1 97.88 94 VAL A O 1
ATOM 690 N N . VAL A 1 95 ? 19.812 4.777 7.953 1 97.5 95 VAL A N 1
ATOM 691 C CA . VAL A 1 95 ? 19.312 5.984 7.301 1 97.5 95 VAL A CA 1
ATOM 692 C C . VAL A 1 95 ? 18.25 6.652 8.18 1 97.5 95 VAL A C 1
ATOM 694 O O . VAL A 1 95 ? 18.234 7.875 8.32 1 97.5 95 VAL A O 1
ATOM 697 N N . ARG A 1 96 ? 17.422 5.93 8.766 1 96.38 96 ARG A N 1
ATOM 698 C CA . ARG A 1 96 ? 16.281 6.473 9.508 1 96.38 96 ARG A CA 1
ATOM 699 C C . ARG A 1 96 ? 16.75 7.234 10.742 1 96.38 96 ARG A C 1
ATOM 701 O O . ARG A 1 96 ? 16.203 8.297 11.062 1 96.38 96 ARG A O 1
ATOM 708 N N . PRO A 1 97 ? 17.75 6.746 11.516 1 96 97 PRO A N 1
ATOM 709 C CA . PRO A 1 97 ? 18.109 7.449 12.75 1 96 97 PRO A CA 1
ATOM 710 C C . PRO A 1 97 ? 18.5 8.906 12.5 1 96 97 PRO A C 1
ATOM 712 O O . PRO A 1 97 ? 17.938 9.812 13.133 1 96 97 PRO A O 1
ATOM 715 N N . PRO A 1 98 ? 19.375 9.188 11.57 1 95.12 98 PRO A N 1
ATOM 716 C CA . PRO A 1 98 ? 19.656 10.602 11.344 1 95.12 98 PRO A CA 1
ATOM 717 C C . PRO A 1 98 ? 18.438 11.367 10.805 1 95.12 98 PRO A C 1
ATOM 719 O O . PRO A 1 98 ? 18.281 12.555 11.078 1 95.12 98 PRO A O 1
ATOM 722 N N . LEU A 1 99 ? 17.531 10.789 10.078 1 94.06 99 LEU A N 1
ATOM 723 C CA . LEU A 1 99 ? 16.297 11.43 9.617 1 94.06 99 LEU A CA 1
ATOM 724 C C . LEU A 1 99 ? 15.398 11.773 10.797 1 94.06 99 LEU A C 1
ATOM 726 O O . LEU A 1 99 ? 14.789 12.844 10.828 1 94.06 99 LEU A O 1
ATOM 730 N N . SER A 1 100 ? 15.352 10.875 11.695 1 93.88 100 SER A N 1
ATOM 731 C CA . SER A 1 100 ? 14.539 11.086 12.891 1 93.88 100 SER A CA 1
ATOM 732 C C . SER A 1 100 ? 15.086 12.234 13.734 1 93.88 100 SER A C 1
ATOM 734 O O . SER A 1 100 ? 14.328 13.055 14.242 1 93.88 100 SER A O 1
ATOM 736 N N . THR A 1 101 ? 16.406 12.234 13.867 1 93.25 101 THR A N 1
ATOM 737 C CA . THR A 1 101 ? 17.031 13.32 14.609 1 93.25 101 THR A CA 1
ATOM 738 C C . THR A 1 101 ? 16.75 14.664 13.945 1 93.25 101 THR A C 1
ATOM 740 O O . THR A 1 101 ? 16.422 15.641 14.625 1 93.25 101 THR A O 1
ATOM 743 N N . ARG A 1 102 ? 16.859 14.695 12.68 1 91.56 102 ARG A N 1
ATOM 744 C CA . ARG A 1 102 ? 16.578 15.914 11.938 1 91.56 102 ARG A CA 1
ATOM 745 C C . ARG A 1 102 ? 15.109 16.312 12.094 1 91.56 102 ARG A C 1
ATOM 747 O O . ARG A 1 102 ? 14.805 17.5 12.305 1 91.56 102 ARG A O 1
ATOM 754 N N . SER A 1 103 ? 14.203 15.367 11.969 1 90.75 103 SER A N 1
ATOM 755 C CA . SER A 1 103 ? 12.781 15.625 12.141 1 90.75 103 SER A CA 1
ATOM 756 C C . SER A 1 103 ? 12.492 16.188 13.531 1 90.75 103 SER A C 1
ATOM 758 O O . SER A 1 103 ? 11.68 17.109 13.672 1 90.75 103 SER A O 1
ATOM 760 N N . ASP A 1 104 ? 13.188 15.68 14.539 1 92.12 104 ASP A N 1
ATOM 761 C CA . ASP A 1 104 ? 13.023 16.172 15.906 1 92.12 104 ASP A CA 1
ATOM 762 C C . ASP A 1 104 ? 13.438 17.641 16.016 1 92.12 104 ASP A C 1
ATOM 764 O O . ASP A 1 104 ? 12.758 18.422 16.672 1 92.12 104 ASP A O 1
ATOM 768 N N . ARG A 1 105 ? 14.461 17.984 15.391 1 92.5 105 ARG A N 1
ATOM 769 C CA . ARG A 1 105 ? 14.969 19.344 15.445 1 92.5 105 ARG A CA 1
ATOM 770 C C . ARG A 1 105 ? 14.031 20.312 14.719 1 92.5 105 ARG A C 1
ATOM 772 O O . ARG A 1 105 ? 13.766 21.406 15.203 1 92.5 105 ARG A O 1
ATOM 779 N N . ILE A 1 106 ? 13.516 19.938 13.633 1 91.62 106 ILE A N 1
ATOM 780 C CA . ILE A 1 106 ? 12.594 20.766 12.867 1 91.62 106 ILE A CA 1
ATOM 781 C C . ILE A 1 106 ? 11.281 20.922 13.633 1 91.62 106 ILE A C 1
ATOM 783 O O . ILE A 1 106 ? 10.711 22.016 13.695 1 91.62 106 ILE A O 1
ATOM 787 N N . LEU A 1 107 ? 10.852 19.875 14.266 1 89.5 107 LEU A N 1
ATOM 788 C CA . LEU A 1 107 ? 9.633 19.875 15.07 1 89.5 107 LEU A CA 1
ATOM 789 C C . LEU A 1 107 ? 9.789 20.797 16.281 1 89.5 107 LEU A C 1
ATOM 791 O O . LEU A 1 107 ? 8.812 21.391 16.734 1 89.5 107 LEU A O 1
ATOM 795 N N . ALA A 1 108 ? 11.031 20.891 16.656 1 91.94 108 ALA A N 1
ATOM 796 C CA . ALA A 1 108 ? 11.336 21.766 17.797 1 91.94 108 ALA A CA 1
ATOM 797 C C . ALA A 1 108 ? 11.461 23.219 17.359 1 91.94 108 ALA A C 1
ATOM 799 O O . ALA A 1 108 ? 11.648 24.109 18.188 1 91.94 108 ALA A O 1
ATOM 800 N N . GLY A 1 109 ? 11.438 23.422 16 1 91.44 109 GLY A N 1
ATOM 801 C CA . GLY A 1 109 ? 11.367 24.797 15.531 1 91.44 109 GLY A CA 1
ATOM 802 C C . GLY A 1 109 ? 12.641 25.25 14.836 1 91.44 109 GLY A C 1
ATOM 803 O O . GLY A 1 109 ? 12.75 26.406 14.438 1 91.44 109 GLY A O 1
ATOM 804 N N . GLU A 1 110 ? 13.625 24.328 14.68 1 92.12 110 GLU A N 1
ATOM 805 C CA . GLU A 1 110 ? 14.859 24.688 13.992 1 92.12 110 GLU A CA 1
ATOM 806 C C . GLU A 1 110 ? 14.656 24.766 12.484 1 92.12 110 GLU A C 1
ATOM 808 O O . GLU A 1 110 ? 13.938 23.938 11.906 1 92.12 110 GLU A O 1
ATOM 813 N N . ASP A 1 111 ? 15.266 25.797 11.922 1 88.88 111 ASP A N 1
ATOM 814 C CA . ASP A 1 111 ? 15.305 25.906 10.461 1 88.88 111 ASP A CA 1
ATOM 815 C C . ASP A 1 111 ? 16.594 25.312 9.906 1 88.88 111 ASP A C 1
ATOM 817 O O . ASP A 1 111 ? 17.672 25.891 10.039 1 88.88 111 ASP A O 1
ATOM 821 N N . LEU A 1 112 ? 16.438 24.188 9.383 1 88.12 112 LEU A N 1
ATOM 822 C CA . LEU A 1 112 ? 17.609 23.469 8.867 1 88.12 112 LEU A CA 1
ATOM 823 C C . LEU A 1 112 ? 17.625 23.484 7.344 1 88.12 112 LEU A C 1
ATOM 825 O O . LEU A 1 112 ? 16.562 23.422 6.711 1 88.12 112 LEU A O 1
ATOM 829 N N . PRO A 1 113 ? 18.797 23.547 6.871 1 84.62 113 PRO A N 1
ATOM 830 C CA . PRO A 1 113 ? 18.875 23.453 5.41 1 84.62 113 PRO A CA 1
ATOM 831 C C . PRO A 1 113 ? 18.484 22.078 4.883 1 84.62 113 PRO A C 1
ATOM 833 O O . PRO A 1 113 ? 18.328 21.141 5.664 1 84.62 113 PRO A O 1
ATOM 836 N N . ARG A 1 114 ? 18.297 22.062 3.637 1 80.44 114 ARG A N 1
ATOM 837 C CA . ARG A 1 114 ? 17.938 20.797 3.01 1 80.44 114 ARG A CA 1
ATOM 838 C C . ARG A 1 114 ? 19.016 19.734 3.236 1 80.44 114 ARG A C 1
ATOM 840 O O . ARG A 1 114 ? 20.203 20.047 3.209 1 80.44 114 ARG A O 1
ATOM 847 N N . SER A 1 115 ? 18.656 18.531 3.611 1 84 115 SER A N 1
ATOM 848 C CA . SER A 1 115 ? 19.562 17.406 3.838 1 84 115 SER A CA 1
ATOM 849 C C . SER A 1 115 ? 19.531 16.422 2.672 1 84 115 SER A C 1
ATOM 851 O O . SER A 1 115 ? 18.516 16.312 1.983 1 84 115 SER A O 1
ATOM 853 N N . ARG A 1 116 ? 20.609 15.75 2.428 1 91.25 116 ARG A N 1
ATOM 854 C CA . ARG A 1 116 ? 20.719 14.734 1.383 1 91.25 116 ARG A CA 1
ATOM 855 C C . ARG A 1 116 ? 20.234 13.375 1.888 1 91.25 116 ARG A C 1
ATOM 857 O O . ARG A 1 116 ? 20.031 12.453 1.099 1 91.25 116 ARG A O 1
ATOM 864 N N . VAL A 1 117 ? 20.016 13.352 3.146 1 90.12 117 VAL A N 1
ATOM 865 C CA . VAL A 1 117 ? 19.688 12.055 3.725 1 90.12 117 VAL A CA 1
ATOM 866 C C . VAL A 1 117 ? 18.312 11.602 3.23 1 90.12 117 VAL A C 1
ATOM 868 O O . VAL A 1 117 ? 18.094 10.414 2.988 1 90.12 117 VAL A O 1
ATOM 871 N N . HIS A 1 118 ? 17.453 12.539 3.062 1 92.25 118 HIS A N 1
ATOM 872 C CA . HIS A 1 118 ? 16.125 12.219 2.525 1 92.25 118 HIS A CA 1
ATOM 873 C C . HIS A 1 118 ? 16.234 11.641 1.118 1 92.25 118 HIS A C 1
ATOM 875 O O . HIS A 1 118 ? 15.508 10.703 0.771 1 92.25 118 HIS A O 1
ATOM 881 N N . LEU A 1 119 ? 17.172 12.156 0.344 1 94.38 119 LEU A N 1
ATOM 882 C CA . LEU A 1 119 ? 17.391 11.656 -1.01 1 94.38 119 LEU A CA 1
ATOM 883 C C . LEU A 1 119 ? 17.938 10.234 -0.985 1 94.38 119 LEU A C 1
ATOM 885 O O . LEU A 1 119 ? 17.609 9.422 -1.852 1 94.38 119 LEU A O 1
ATOM 889 N N . VAL A 1 120 ? 18.75 9.992 -0.025 1 96.62 120 VAL A N 1
ATOM 890 C CA . VAL A 1 120 ? 19.281 8.641 0.13 1 96.62 120 VAL A CA 1
ATOM 891 C C . VAL A 1 120 ? 18.141 7.668 0.44 1 96.62 120 VAL A C 1
ATOM 893 O O . VAL A 1 120 ? 18.078 6.582 -0.138 1 96.62 120 VAL A O 1
ATOM 896 N N . TYR A 1 121 ? 17.297 8.039 1.285 1 96.62 121 TYR A N 1
ATOM 897 C CA . TYR A 1 121 ? 16.156 7.188 1.618 1 96.62 121 TYR A CA 1
ATOM 898 C C . TYR A 1 121 ? 15.289 6.934 0.392 1 96.62 121 TYR A C 1
ATOM 900 O O . TYR A 1 121 ? 14.883 5.797 0.138 1 96.62 121 TYR A O 1
ATOM 908 N N . ILE A 1 122 ? 15.023 7.941 -0.367 1 97 122 ILE A N 1
ATOM 909 C CA . ILE A 1 122 ? 14.227 7.816 -1.583 1 97 122 ILE A CA 1
ATOM 910 C C . ILE A 1 122 ? 14.914 6.863 -2.557 1 97 122 ILE A C 1
ATOM 912 O O . ILE A 1 122 ? 14.266 6.008 -3.162 1 97 122 ILE A O 1
ATOM 916 N N . GLY A 1 123 ? 16.203 7.105 -2.707 1 98.06 123 GLY A N 1
ATOM 917 C CA . GLY A 1 123 ? 16.969 6.203 -3.564 1 98.06 123 GLY A CA 1
ATOM 918 C C . GLY A 1 123 ? 16.859 4.75 -3.143 1 98.06 123 GLY A C 1
ATOM 919 O O . GLY A 1 123 ? 16.688 3.863 -3.986 1 98.06 123 GLY A O 1
ATOM 920 N N . LEU A 1 124 ? 16.938 4.484 -1.895 1 98.44 124 LEU A N 1
ATOM 921 C CA . LEU A 1 124 ? 16.812 3.125 -1.38 1 98.44 124 LEU A CA 1
ATOM 922 C C . LEU A 1 124 ? 15.398 2.598 -1.57 1 98.44 124 LEU A C 1
ATOM 924 O O . LEU A 1 124 ? 15.203 1.401 -1.799 1 98.44 124 LEU A O 1
ATOM 928 N N . GLU A 1 125 ? 14.422 3.496 -1.447 1 98.5 125 GLU A N 1
ATOM 929 C CA . GLU A 1 125 ? 13.055 3.094 -1.75 1 98.5 125 GLU A CA 1
ATOM 930 C C . GLU A 1 125 ? 12.914 2.65 -3.203 1 98.5 125 GLU A C 1
ATOM 932 O O . GLU A 1 125 ? 12.273 1.638 -3.492 1 98.5 125 GLU A O 1
ATOM 937 N N . VAL A 1 126 ? 13.453 3.375 -4.133 1 98.75 126 VAL A N 1
ATOM 938 C CA . VAL A 1 126 ? 13.414 3.029 -5.551 1 98.75 126 VAL A CA 1
ATOM 939 C C . VAL A 1 126 ? 14.109 1.689 -5.773 1 98.75 126 VAL A C 1
ATOM 941 O O . VAL A 1 126 ? 13.602 0.829 -6.496 1 98.75 126 VAL A O 1
ATOM 944 N N . ALA A 1 127 ? 15.258 1.525 -5.141 1 98.81 127 ALA A N 1
ATOM 945 C CA . ALA A 1 127 ? 15.977 0.258 -5.234 1 98.81 127 ALA A CA 1
ATOM 946 C C . ALA A 1 127 ? 15.133 -0.895 -4.699 1 98.81 127 ALA A C 1
ATOM 948 O O . ALA A 1 127 ? 15.094 -1.973 -5.293 1 98.81 127 ALA A O 1
ATOM 949 N N . LYS A 1 128 ? 14.531 -0.685 -3.582 1 98.88 128 LYS A N 1
ATOM 950 C CA . LYS A 1 128 ? 13.68 -1.705 -2.977 1 98.88 128 LYS A CA 1
ATOM 951 C C . LYS A 1 128 ? 12.539 -2.092 -3.912 1 98.88 128 LYS A C 1
ATOM 953 O O . LYS A 1 128 ? 12.234 -3.275 -4.07 1 98.88 128 LYS A O 1
ATOM 958 N N . VAL A 1 129 ? 11.898 -1.132 -4.523 1 98.94 129 VAL A N 1
ATOM 959 C CA . VAL A 1 129 ? 10.828 -1.395 -5.477 1 98.94 129 VAL A CA 1
ATOM 960 C C . VAL A 1 129 ? 11.359 -2.211 -6.648 1 98.94 129 VAL A C 1
ATOM 962 O O . VAL A 1 129 ? 10.75 -3.199 -7.059 1 98.94 129 VAL A O 1
ATOM 965 N N . ALA A 1 130 ? 12.492 -1.792 -7.184 1 98.88 130 ALA A N 1
ATOM 966 C CA . ALA A 1 130 ? 13.094 -2.518 -8.297 1 98.88 130 ALA A CA 1
ATOM 967 C C . ALA A 1 130 ? 13.414 -3.957 -7.906 1 98.88 130 ALA A C 1
ATOM 969 O O . ALA A 1 130 ? 13.172 -4.887 -8.68 1 98.88 130 ALA A O 1
ATOM 970 N N . LEU A 1 131 ? 13.961 -4.129 -6.734 1 98.94 131 LEU A N 1
ATOM 971 C CA . LEU A 1 131 ? 14.32 -5.457 -6.258 1 98.94 131 LEU A CA 1
ATOM 972 C C . LEU A 1 131 ? 13.078 -6.305 -6.012 1 98.94 131 LEU A C 1
ATOM 974 O O . LEU A 1 131 ? 13.078 -7.504 -6.293 1 98.94 131 LEU A O 1
ATOM 978 N N . LEU A 1 132 ? 12.023 -5.688 -5.473 1 98.94 132 LEU A N 1
ATOM 979 C CA . LEU A 1 132 ? 10.781 -6.422 -5.27 1 98.94 132 LEU A CA 1
ATOM 980 C C . LEU A 1 132 ? 10.188 -6.859 -6.602 1 98.94 132 LEU A C 1
ATOM 982 O O . LEU A 1 132 ? 9.68 -7.98 -6.727 1 98.94 132 LEU A O 1
ATOM 986 N N . ILE A 1 133 ? 10.242 -6.008 -7.582 1 98.88 133 ILE A N 1
ATOM 987 C CA . ILE A 1 133 ? 9.758 -6.367 -8.914 1 98.88 133 ILE A CA 1
ATOM 988 C C . ILE A 1 133 ? 10.578 -7.531 -9.461 1 98.88 133 ILE A C 1
ATOM 990 O O . ILE A 1 133 ? 10.023 -8.477 -10.023 1 98.88 133 ILE A O 1
ATOM 994 N N . ALA A 1 134 ? 11.898 -7.477 -9.297 1 98.81 134 ALA A N 1
ATOM 995 C CA . ALA A 1 134 ? 12.766 -8.57 -9.734 1 98.81 134 ALA A CA 1
ATOM 996 C C . ALA A 1 134 ? 12.422 -9.867 -9.008 1 98.81 134 ALA A C 1
ATOM 998 O O . ALA A 1 134 ? 12.398 -10.938 -9.617 1 98.81 134 ALA A O 1
ATOM 999 N N . LEU A 1 135 ? 12.203 -9.781 -7.723 1 98.75 135 LEU A N 1
ATOM 1000 C CA . LEU A 1 135 ? 11.852 -10.953 -6.926 1 98.75 135 LEU A CA 1
ATOM 1001 C C . LEU A 1 135 ? 10.539 -11.562 -7.414 1 98.75 135 LEU A C 1
ATOM 1003 O O . LEU A 1 135 ? 10.445 -12.781 -7.582 1 98.75 135 LEU A O 1
ATOM 1007 N N . ILE A 1 136 ? 9.555 -10.711 -7.656 1 98.69 136 ILE A N 1
ATOM 1008 C CA . ILE A 1 136 ? 8.266 -11.148 -8.164 1 98.69 136 ILE A CA 1
ATOM 1009 C C . ILE A 1 136 ? 8.445 -11.844 -9.508 1 98.69 136 ILE A C 1
ATOM 1011 O O . ILE A 1 136 ? 7.906 -12.93 -9.727 1 98.69 136 ILE A O 1
ATOM 1015 N N . PHE A 1 137 ? 9.242 -11.234 -10.367 1 97.56 137 PHE A N 1
ATOM 1016 C CA . PHE A 1 137 ? 9.508 -11.82 -11.672 1 97.56 137 PHE A CA 1
ATOM 1017 C C . PHE A 1 137 ? 10.109 -13.211 -11.539 1 97.56 137 PHE A C 1
ATOM 1019 O O . PHE A 1 137 ? 9.664 -14.156 -12.188 1 97.56 137 PHE A O 1
ATOM 1026 N N . GLU A 1 138 ? 11.102 -13.383 -10.695 1 96.69 138 GLU A N 1
ATOM 1027 C CA . GLU A 1 138 ? 11.781 -14.664 -10.523 1 96.69 138 GLU A CA 1
ATOM 1028 C C . GLU A 1 138 ? 10.852 -15.711 -9.93 1 96.69 138 GLU A C 1
ATOM 1030 O O . GLU A 1 138 ? 10.844 -16.859 -10.367 1 96.69 138 GLU A O 1
ATOM 1035 N N . LEU A 1 139 ? 10.07 -15.359 -8.953 1 95.69 139 LEU A N 1
ATOM 1036 C CA . LEU A 1 139 ? 9.195 -16.297 -8.266 1 95.69 139 LEU A CA 1
ATOM 1037 C C . LEU A 1 139 ? 8.047 -16.734 -9.172 1 95.69 139 LEU A C 1
ATOM 1039 O O . LEU A 1 139 ? 7.641 -17.906 -9.148 1 95.69 139 LEU A O 1
ATOM 1043 N N . PHE A 1 140 ? 7.562 -15.797 -10.023 1 93.62 140 PHE A N 1
ATOM 1044 C CA . PHE A 1 140 ? 6.453 -16.125 -10.906 1 93.62 140 PHE A CA 1
ATOM 1045 C C . PHE A 1 140 ? 6.949 -16.875 -12.141 1 93.62 140 PHE A C 1
ATOM 1047 O O . PHE A 1 140 ? 6.223 -17.688 -12.719 1 93.62 140 PHE A O 1
ATOM 1054 N N . ARG A 1 141 ? 8.156 -16.594 -12.562 1 90.56 141 ARG A N 1
ATOM 1055 C CA . ARG A 1 141 ? 8.742 -17.359 -13.656 1 90.56 141 ARG A CA 1
ATOM 1056 C C . ARG A 1 141 ? 8.828 -18.828 -13.305 1 90.56 141 ARG A C 1
ATOM 1058 O O . ARG A 1 141 ? 8.633 -19.688 -14.172 1 90.56 141 ARG A O 1
ATOM 1065 N N . ALA A 1 142 ? 9.016 -19.141 -12.109 1 83.62 142 ALA A N 1
ATOM 1066 C CA . ALA A 1 142 ? 9.164 -20.531 -11.648 1 83.62 142 ALA A CA 1
ATOM 1067 C C . ALA A 1 142 ? 7.832 -21.266 -11.719 1 83.62 142 ALA A C 1
ATOM 1069 O O . ALA A 1 142 ? 7.801 -22.5 -11.742 1 83.62 142 ALA A O 1
ATOM 1070 N N . VAL A 1 143 ? 6.773 -20.484 -11.766 1 78.62 143 VAL A N 1
ATOM 1071 C CA . VAL A 1 143 ? 5.48 -21.156 -11.805 1 78.62 143 VAL A CA 1
ATOM 1072 C C . VAL A 1 143 ? 4.812 -20.922 -13.156 1 78.62 143 VAL A C 1
ATOM 1074 O O . VAL A 1 143 ? 3.633 -21.234 -13.336 1 78.62 143 VAL A O 1
ATOM 1077 N N . ALA A 1 144 ? 5.539 -20.359 -14.086 1 80.38 144 ALA A N 1
ATOM 1078 C CA . ALA A 1 144 ? 5.02 -20.016 -15.414 1 80.38 144 ALA A CA 1
ATOM 1079 C C . ALA A 1 144 ? 4.492 -21.25 -16.125 1 80.38 144 ALA A C 1
ATOM 1081 O O . ALA A 1 144 ? 3.469 -21.203 -16.812 1 80.38 144 ALA A O 1
ATOM 1082 N N . SER A 1 145 ? 5.199 -22.359 -16.047 1 73.38 145 SER A N 1
ATOM 1083 C CA . SER A 1 145 ? 4.812 -23.578 -16.75 1 73.38 145 SER A CA 1
ATOM 1084 C C . SER A 1 145 ? 3.445 -24.062 -16.281 1 73.38 145 SER A C 1
ATOM 1086 O O . SER A 1 145 ? 2.77 -24.797 -17 1 73.38 145 SER A O 1
ATOM 1088 N N . CYS A 1 146 ? 3.107 -23.547 -15.141 1 67.19 146 CYS A N 1
ATOM 1089 C CA . CYS A 1 146 ? 1.828 -23.969 -14.586 1 67.19 146 CYS A CA 1
ATOM 1090 C C . CYS A 1 146 ? 0.696 -23.078 -15.07 1 67.19 146 CYS A C 1
ATOM 1092 O O . CYS A 1 146 ? -0.479 -23.422 -14.922 1 67.19 146 CYS A O 1
ATOM 1094 N N . LEU A 1 147 ? 0.98 -22.078 -15.633 1 66.5 147 LEU A N 1
ATOM 1095 C CA . LEU A 1 147 ? -0.045 -21.109 -15.992 1 66.5 147 LEU A CA 1
ATOM 1096 C C . LEU A 1 147 ? -0.433 -21.25 -17.469 1 66.5 147 LEU A C 1
ATOM 1098 O O . LEU A 1 147 ? -1.211 -20.438 -17.984 1 66.5 147 LEU A O 1
ATOM 1102 N N . HIS A 1 148 ? 0.122 -22.266 -18.188 1 63.22 148 HIS A N 1
ATOM 1103 C CA . HIS A 1 148 ? -0.293 -22.547 -19.562 1 63.22 148 HIS A CA 1
ATOM 1104 C C . HIS A 1 148 ? -1.584 -23.359 -19.578 1 63.22 148 HIS A C 1
ATOM 1106 O O . HIS A 1 148 ? -1.799 -24.219 -18.719 1 63.22 148 HIS A O 1
ATOM 1112 N N . MET B 1 1 ? -0.987 -13.891 -24.875 1 71.31 1 MET B N 1
ATOM 1113 C CA . MET B 1 1 ? -2.012 -12.969 -24.391 1 71.31 1 MET B CA 1
ATOM 1114 C C . MET B 1 1 ? -2.686 -13.516 -23.141 1 71.31 1 MET B C 1
ATOM 1116 O O . MET B 1 1 ? -2.807 -12.812 -22.141 1 71.31 1 MET B O 1
ATOM 1120 N N . THR B 1 2 ? -2.811 -14.75 -23.047 1 83.19 2 THR B N 1
ATOM 1121 C CA . THR B 1 2 ? -3.496 -15.383 -21.922 1 83.19 2 THR B CA 1
ATOM 1122 C C . THR B 1 2 ? -2.578 -15.461 -20.703 1 83.19 2 THR B C 1
ATOM 1124 O O . THR B 1 2 ? -3.027 -15.289 -19.578 1 83.19 2 THR B O 1
ATOM 1127 N N . GLU B 1 3 ? -1.368 -15.586 -21.047 1 87.25 3 GLU B N 1
ATOM 1128 C CA . GLU B 1 3 ? -0.422 -15.703 -19.938 1 87.25 3 GLU B CA 1
ATOM 1129 C C . GLU B 1 3 ? -0.308 -14.391 -19.172 1 87.25 3 GLU B C 1
ATOM 1131 O O . GLU B 1 3 ? -0.303 -14.383 -17.938 1 87.25 3 GLU B O 1
ATOM 1136 N N . VAL B 1 4 ? -0.219 -13.328 -19.969 1 91.44 4 VAL B N 1
ATOM 1137 C CA . VAL B 1 4 ? -0.123 -12.008 -19.344 1 91.44 4 VAL B CA 1
ATOM 1138 C C . VAL B 1 4 ? -1.382 -11.734 -18.516 1 91.44 4 VAL B C 1
ATOM 1140 O O . VAL B 1 4 ? -1.305 -11.18 -17.422 1 91.44 4 VAL B O 1
ATOM 1143 N N . ALA B 1 5 ? -2.469 -12.117 -19.062 1 94.5 5 ALA B N 1
ATOM 1144 C CA . ALA B 1 5 ? -3.742 -11.93 -18.375 1 94.5 5 ALA B CA 1
ATOM 1145 C C . ALA B 1 5 ? -3.773 -12.711 -17.062 1 94.5 5 ALA B C 1
ATOM 1147 O O . ALA B 1 5 ? -4.242 -12.203 -16.031 1 94.5 5 ALA B O 1
ATOM 1148 N N . ARG B 1 6 ? -3.266 -13.852 -17.109 1 93 6 ARG B N 1
ATOM 1149 C CA . ARG B 1 6 ? -3.26 -14.688 -15.914 1 93 6 ARG B CA 1
ATOM 1150 C C . ARG B 1 6 ? -2.312 -14.125 -14.852 1 93 6 ARG B C 1
ATOM 1152 O O . ARG B 1 6 ? -2.645 -14.102 -13.664 1 93 6 ARG B O 1
ATOM 1159 N N . TYR B 1 7 ? -1.147 -13.734 -15.258 1 94.88 7 TYR B N 1
ATOM 1160 C CA . TYR B 1 7 ? -0.237 -13.078 -14.328 1 94.88 7 TYR B CA 1
ATOM 1161 C C . TYR B 1 7 ? -0.886 -11.852 -13.703 1 94.88 7 TYR B C 1
ATOM 1163 O O . TYR B 1 7 ? -0.78 -11.625 -12.492 1 94.88 7 TYR B O 1
ATOM 1171 N N . THR B 1 8 ? -1.525 -11.117 -14.547 1 96.25 8 THR B N 1
ATOM 1172 C CA . THR B 1 8 ? -2.221 -9.914 -14.094 1 96.25 8 THR B CA 1
ATOM 1173 C C . THR B 1 8 ? -3.262 -10.266 -13.039 1 96.25 8 THR B C 1
ATOM 1175 O O . THR B 1 8 ? -3.357 -9.594 -12.008 1 96.25 8 THR B O 1
ATOM 1178 N N . GLN B 1 9 ? -3.943 -11.289 -13.219 1 97.31 9 GLN B N 1
ATOM 1179 C CA . GLN B 1 9 ? -5.008 -11.703 -12.312 1 97.31 9 GLN B CA 1
ATOM 1180 C C . GLN B 1 9 ? -4.438 -12.18 -10.977 1 97.31 9 GLN B C 1
ATOM 1182 O O . GLN B 1 9 ? -5.07 -12.016 -9.93 1 97.31 9 GLN B O 1
ATOM 1187 N N . LEU B 1 10 ? -3.273 -12.703 -10.984 1 96.94 10 LEU B N 1
ATOM 1188 C CA . LEU B 1 10 ? -2.672 -13.18 -9.742 1 96.94 10 LEU B CA 1
ATOM 1189 C C . LEU B 1 10 ? -1.983 -12.031 -9 1 96.94 10 LEU B C 1
ATOM 1191 O O . LEU B 1 10 ? -2.035 -11.969 -7.773 1 96.94 10 LEU B O 1
ATOM 1195 N N . ILE B 1 11 ? -1.444 -11.102 -9.703 1 98.5 11 ILE B N 1
ATOM 1196 C CA . ILE B 1 11 ? -0.564 -10.094 -9.117 1 98.5 11 ILE B CA 1
ATOM 1197 C C . ILE B 1 11 ? -1.385 -8.883 -8.68 1 98.5 11 ILE B C 1
ATOM 1199 O O . ILE B 1 11 ? -1.243 -8.406 -7.547 1 98.5 11 ILE B O 1
ATOM 1203 N N . LEU B 1 12 ? -2.326 -8.422 -9.43 1 98.88 12 LEU B N 1
ATOM 1204 C CA . LEU B 1 12 ? -2.924 -7.105 -9.234 1 98.88 12 LEU B CA 1
ATOM 1205 C C . LEU B 1 12 ? -3.811 -7.086 -7.996 1 98.88 12 LEU B C 1
ATOM 1207 O O . LEU B 1 12 ? -3.834 -6.098 -7.262 1 98.88 12 LEU B O 1
ATOM 1211 N N . PRO B 1 13 ? -4.523 -8.156 -7.727 1 98.94 13 PRO B N 1
ATOM 1212 C CA . PRO B 1 13 ? -5.312 -8.086 -6.492 1 98.94 13 PRO B CA 1
ATOM 1213 C C . PRO B 1 13 ? -4.445 -8.031 -5.238 1 98.94 13 PRO B C 1
ATOM 1215 O O . PRO B 1 13 ? -4.812 -7.379 -4.258 1 98.94 13 PRO B O 1
ATOM 1218 N N . VAL B 1 14 ? -3.338 -8.695 -5.258 1 98.94 14 VAL B N 1
ATOM 1219 C CA . VAL B 1 14 ? -2.436 -8.688 -4.109 1 98.94 14 VAL B CA 1
ATOM 1220 C C . VAL B 1 14 ? -1.786 -7.312 -3.973 1 98.94 14 VAL B C 1
ATOM 1222 O O . VAL B 1 14 ? -1.688 -6.77 -2.869 1 98.94 14 VAL B O 1
ATOM 1225 N N . PHE B 1 15 ? -1.401 -6.777 -5.105 1 98.94 15 PHE B N 1
ATOM 1226 C CA . PHE B 1 15 ? -0.848 -5.43 -5.141 1 98.94 15 PHE B CA 1
ATOM 1227 C C . PHE B 1 15 ? -1.856 -4.414 -4.617 1 98.94 15 PHE B C 1
ATOM 1229 O O . PHE B 1 15 ? -1.518 -3.564 -3.791 1 98.94 15 PHE B O 1
ATOM 1236 N N . TRP B 1 16 ? -3.057 -4.523 -5.102 1 98.94 16 TRP B N 1
ATOM 1237 C CA . TRP B 1 16 ? -4.18 -3.686 -4.688 1 98.94 16 TRP B CA 1
ATOM 1238 C C . TRP B 1 16 ? -4.418 -3.801 -3.188 1 98.94 16 TRP B C 1
ATOM 1240 O O . TRP B 1 16 ? -4.531 -2.789 -2.49 1 98.94 16 TRP B O 1
ATOM 1250 N N . LEU B 1 17 ? -4.434 -4.957 -2.66 1 98.94 17 LEU B N 1
ATOM 1251 C CA . LEU B 1 17 ? -4.617 -5.195 -1.232 1 98.94 17 LEU B CA 1
ATOM 1252 C C . LEU B 1 17 ? -3.523 -4.508 -0.423 1 98.94 17 LEU B C 1
ATOM 1254 O O . LEU B 1 17 ? -3.807 -3.861 0.589 1 98.94 17 LEU B O 1
ATOM 1258 N N . GLY B 1 18 ? -2.273 -4.617 -0.869 1 98.94 18 GLY B N 1
ATOM 1259 C CA . GLY B 1 18 ? -1.176 -3.947 -0.188 1 98.94 18 GLY B CA 1
ATOM 1260 C C . GLY B 1 18 ? -1.346 -2.441 -0.117 1 98.94 18 GLY B C 1
ATOM 1261 O O . GLY B 1 18 ? -1.087 -1.831 0.922 1 98.94 18 GLY B O 1
ATOM 1262 N N . MET B 1 19 ? -1.801 -1.9 -1.199 1 98.94 19 MET B N 1
ATOM 1263 C CA . MET B 1 19 ? -1.987 -0.453 -1.235 1 98.94 19 MET B CA 1
ATOM 1264 C C . MET B 1 19 ? -3.07 -0.02 -0.252 1 98.94 19 MET B C 1
ATOM 1266 O O . MET B 1 19 ? -2.885 0.94 0.498 1 98.94 19 MET B O 1
ATOM 1270 N N . VAL B 1 20 ? -4.152 -0.736 -0.249 1 98.94 20 VAL B N 1
ATOM 1271 C CA . VAL B 1 20 ? -5.293 -0.38 0.587 1 98.94 20 VAL B CA 1
ATOM 1272 C C . VAL B 1 20 ? -4.922 -0.532 2.061 1 98.94 20 VAL B C 1
ATOM 1274 O O . VAL B 1 20 ? -5.207 0.352 2.873 1 98.94 20 VAL B O 1
ATOM 1277 N N . VAL B 1 21 ? -4.27 -1.593 2.402 1 98.94 21 VAL B N 1
ATOM 1278 C CA . VAL B 1 21 ? -3.898 -1.837 3.791 1 98.94 21 VAL B CA 1
ATOM 1279 C C . VAL B 1 21 ? -2.916 -0.766 4.258 1 98.94 21 VAL B C 1
ATOM 1281 O O . VAL B 1 21 ? -3.039 -0.243 5.371 1 98.94 21 VAL B O 1
ATOM 1284 N N . ALA B 1 22 ? -2.002 -0.4 3.428 1 98.94 22 ALA B N 1
ATOM 1285 C CA . ALA B 1 22 ? -0.979 0.578 3.787 1 98.94 22 ALA B CA 1
ATOM 1286 C C . ALA B 1 22 ? -1.595 1.952 4.031 1 98.94 22 ALA B C 1
ATOM 1288 O O . ALA B 1 22 ? -1.223 2.646 4.98 1 98.94 22 ALA B O 1
ATOM 1289 N N . ILE B 1 23 ? -2.557 2.277 3.195 1 98.81 23 ILE B N 1
ATOM 1290 C CA . ILE B 1 23 ? -3.104 3.627 3.289 1 98.81 23 ILE B CA 1
ATOM 1291 C C . ILE B 1 23 ? -4.242 3.652 4.305 1 98.81 23 ILE B C 1
ATOM 1293 O O . ILE B 1 23 ? -4.191 4.395 5.289 1 98.81 23 ILE B O 1
ATOM 1297 N N . SER B 1 24 ? -5.203 2.803 4.191 1 98.56 24 SER B N 1
ATOM 1298 C CA . SER B 1 24 ? -6.453 2.889 4.938 1 98.56 24 SER B CA 1
ATOM 1299 C C . SER B 1 24 ? -6.281 2.391 6.367 1 98.56 24 SER B C 1
ATOM 1301 O O . SER B 1 24 ? -6.988 2.836 7.273 1 98.56 24 SER B O 1
ATOM 1303 N N . PHE B 1 25 ? -5.332 1.535 6.57 1 98.62 25 PHE B N 1
ATOM 1304 C CA . PHE B 1 25 ? -5.316 0.904 7.883 1 98.62 25 PHE B CA 1
ATOM 1305 C C . PHE B 1 25 ? -3.98 1.134 8.578 1 98.62 25 PHE B C 1
ATOM 1307 O O . PHE B 1 25 ? -3.816 0.792 9.75 1 98.62 25 PHE B O 1
ATOM 1314 N N . LEU B 1 26 ? -3.023 1.634 7.895 1 98.56 26 LEU B N 1
ATOM 1315 C CA . LEU B 1 26 ? -1.757 1.999 8.516 1 98.56 26 LEU B CA 1
ATOM 1316 C C . LEU B 1 26 ? -1.585 3.514 8.555 1 98.56 26 LEU B C 1
ATOM 1318 O O . LEU B 1 26 ? -1.728 4.133 9.609 1 98.56 26 LEU B O 1
ATOM 1322 N N . GLU B 1 27 ? -1.509 4.133 7.422 1 98.69 27 GLU B N 1
ATOM 1323 C CA . GLU B 1 27 ? -1.25 5.562 7.312 1 98.69 27 GLU B CA 1
ATOM 1324 C C . GLU B 1 27 ? -2.389 6.379 7.922 1 98.69 27 GLU B C 1
ATOM 1326 O O . GLU B 1 27 ? -2.15 7.301 8.703 1 98.69 27 GLU B O 1
ATOM 1331 N N . ALA B 1 28 ? -3.605 6.051 7.637 1 97.94 28 ALA B N 1
ATOM 1332 C CA . ALA B 1 28 ? -4.758 6.875 7.988 1 97.94 28 ALA B CA 1
ATOM 1333 C C . ALA B 1 28 ? -4.895 7.016 9.5 1 97.94 28 ALA B C 1
ATOM 1335 O O . ALA B 1 28 ? -5.02 8.133 10.016 1 97.94 28 ALA B O 1
ATOM 1336 N N . PRO B 1 29 ? -4.805 5.965 10.25 1 97.62 29 PRO B N 1
ATOM 1337 C CA . PRO B 1 29 ? -4.906 6.172 11.703 1 97.62 29 PRO B CA 1
ATOM 1338 C C . PRO B 1 29 ? -3.637 6.77 12.297 1 97.62 29 PRO B C 1
ATOM 1340 O O . PRO B 1 29 ? -3.705 7.523 13.273 1 97.62 29 PRO B O 1
ATOM 1343 N N . ILE B 1 30 ? -2.49 6.574 11.742 1 98.25 30 ILE B N 1
ATOM 1344 C CA . ILE B 1 30 ? -1.206 6.934 12.336 1 98.25 30 ILE B CA 1
ATOM 1345 C C . ILE B 1 30 ? -0.955 8.43 12.156 1 98.25 30 ILE B C 1
ATOM 1347 O O . ILE B 1 30 ? -0.352 9.07 13.016 1 98.25 30 ILE B O 1
ATOM 1351 N N . LYS B 1 31 ? -1.399 8.922 11.078 1 97 31 LYS B N 1
ATOM 1352 C CA . LYS B 1 31 ? -1.089 10.32 10.805 1 97 31 LYS B CA 1
ATOM 1353 C C . LYS B 1 31 ? -1.696 11.234 11.859 1 97 31 LYS B C 1
ATOM 1355 O O . LYS B 1 31 ? -1.163 12.312 12.133 1 97 31 LYS B O 1
ATOM 1360 N N . PHE B 1 32 ? -2.787 10.883 12.484 1 96.56 32 PHE B N 1
ATOM 1361 C CA . PHE B 1 32 ? -3.449 11.719 13.484 1 96.56 32 PHE B CA 1
ATOM 1362 C C . PHE B 1 32 ? -2.695 11.68 14.805 1 96.56 32 PHE B C 1
ATOM 1364 O O . PHE B 1 32 ? -2.967 12.477 15.711 1 96.56 32 PHE B O 1
ATOM 1371 N N . ARG B 1 33 ? -1.689 10.852 14.898 1 96.62 33 ARG B N 1
ATOM 1372 C CA . ARG B 1 33 ? -0.881 10.758 16.109 1 96.62 33 ARG B CA 1
ATOM 1373 C C . ARG B 1 33 ? 0.392 11.586 15.984 1 96.62 33 ARG B C 1
ATOM 1375 O O . ARG B 1 33 ? 1.173 11.68 16.938 1 96.62 33 ARG B O 1
ATOM 1382 N N . ALA B 1 34 ? 0.563 12.133 14.906 1 96.06 34 ALA B N 1
ATOM 1383 C CA . ALA B 1 34 ? 1.74 12.969 14.703 1 96.06 34 ALA B CA 1
ATOM 1384 C C . ALA B 1 34 ? 1.555 14.344 15.352 1 96.06 34 ALA B C 1
ATOM 1386 O O . ALA B 1 34 ? 0.445 14.875 15.383 1 96.06 34 ALA B O 1
ATOM 1387 N N . PRO B 1 35 ? 2.617 14.891 15.867 1 94.44 35 PRO B N 1
ATOM 1388 C CA . PRO B 1 35 ? 2.516 16.188 16.516 1 94.44 35 PRO B CA 1
ATOM 1389 C C . PRO B 1 35 ? 2.043 17.297 15.57 1 94.44 35 PRO B C 1
ATOM 1391 O O . PRO B 1 35 ? 2.498 17.359 14.43 1 94.44 35 PRO B O 1
ATOM 1394 N N . GLY B 1 36 ? 1.123 18.047 16.047 1 93.44 36 GLY B N 1
ATOM 1395 C CA . GLY B 1 36 ? 0.712 19.234 15.312 1 93.44 36 GLY B CA 1
ATOM 1396 C C . GLY B 1 36 ? -0.408 18.969 14.328 1 93.44 36 GLY B C 1
ATOM 1397 O O . GLY B 1 36 ? -0.908 19.891 13.688 1 93.44 36 GLY B O 1
ATOM 1398 N N . VAL B 1 37 ? -0.848 17.766 14.258 1 95.81 37 VAL B N 1
ATOM 1399 C CA . VAL B 1 37 ? -1.893 17.453 13.297 1 95.81 37 VAL B CA 1
ATOM 1400 C C . VAL B 1 37 ? -3.264 17.734 13.898 1 95.81 37 VAL B C 1
ATOM 1402 O O . VAL B 1 37 ? -3.67 17.078 14.867 1 95.81 37 VAL B O 1
ATOM 1405 N N . THR B 1 38 ? -3.934 18.625 13.305 1 94.25 38 THR B N 1
ATOM 1406 C CA . THR B 1 38 ? -5.312 18.922 13.68 1 94.25 38 THR B CA 1
ATOM 1407 C C . THR B 1 38 ? -6.289 18.109 12.836 1 94.25 38 THR B C 1
ATOM 1409 O O . THR B 1 38 ? -5.887 17.469 11.867 1 94.25 38 THR B O 1
ATOM 1412 N N . LEU B 1 39 ? -7.516 18.172 13.242 1 93.81 39 LEU B N 1
ATOM 1413 C CA . LEU B 1 39 ? -8.539 17.469 12.469 1 93.81 39 LEU B CA 1
ATOM 1414 C C . LEU B 1 39 ? -8.578 18 11.039 1 93.81 39 LEU B C 1
ATOM 1416 O O . LEU B 1 39 ? -8.656 17.219 10.086 1 93.81 39 LEU B O 1
ATOM 1420 N N . ALA B 1 40 ? -8.5 19.297 10.883 1 94.38 40 ALA B N 1
ATOM 1421 C CA . ALA B 1 40 ? -8.562 19.938 9.57 1 94.38 40 ALA B CA 1
ATOM 1422 C C . ALA B 1 40 ? -7.395 19.484 8.695 1 94.38 40 ALA B C 1
ATOM 1424 O O . ALA B 1 40 ? -7.578 19.156 7.523 1 94.38 40 ALA B O 1
ATOM 1425 N N . ILE B 1 41 ? -6.242 19.438 9.25 1 95.31 41 ILE B N 1
ATOM 1426 C CA . ILE B 1 41 ? -5.043 19.031 8.516 1 95.31 41 ILE B CA 1
ATOM 1427 C C . ILE B 1 41 ? -5.148 17.562 8.109 1 95.31 41 ILE B C 1
ATOM 1429 O O . ILE B 1 41 ? -4.914 17.219 6.953 1 95.31 41 ILE B O 1
ATOM 1433 N N . GLY B 1 42 ? -5.492 16.734 9.078 1 95.75 42 GLY B N 1
ATOM 1434 C CA . GLY B 1 42 ? -5.641 15.32 8.789 1 95.75 42 GLY B CA 1
ATOM 1435 C C . GLY B 1 42 ? -6.656 15.031 7.703 1 95.75 42 GLY B C 1
ATOM 1436 O O . GLY B 1 42 ? -6.41 14.211 6.816 1 95.75 42 GLY B O 1
ATOM 1437 N N . LEU B 1 43 ? -7.773 15.703 7.793 1 94.75 43 LEU B N 1
ATOM 1438 C CA . LEU B 1 43 ? -8.82 15.523 6.797 1 94.75 43 LEU B CA 1
ATOM 1439 C C . LEU B 1 43 ? -8.367 16.031 5.43 1 94.75 43 LEU B C 1
ATOM 1441 O O . LEU B 1 43 ? -8.672 15.414 4.406 1 94.75 43 LEU B O 1
ATOM 1445 N N . GLY B 1 44 ? -7.719 17.125 5.438 1 95.12 44 GLY B N 1
ATOM 1446 C CA . GLY B 1 44 ? -7.191 17.656 4.191 1 95.12 44 GLY B CA 1
ATOM 1447 C C . GLY B 1 44 ? -6.223 16.719 3.502 1 95.12 44 GLY B C 1
ATOM 1448 O O . GLY B 1 44 ? -6.297 16.516 2.287 1 95.12 44 GLY B O 1
ATOM 1449 N N . ILE B 1 45 ? -5.32 16.141 4.266 1 97.31 45 ILE B N 1
ATOM 1450 C CA . ILE B 1 45 ? -4.387 15.148 3.732 1 97.31 45 ILE B CA 1
ATOM 1451 C C . ILE B 1 45 ? -5.164 13.938 3.217 1 97.31 45 ILE B C 1
ATOM 1453 O O . ILE B 1 45 ? -4.926 13.477 2.102 1 97.31 45 ILE B O 1
ATOM 1457 N N . GLY B 1 46 ? -6.039 13.438 4.004 1 96.25 46 GLY B N 1
ATOM 1458 C CA . GLY B 1 46 ? -6.812 12.258 3.639 1 96.25 46 GLY B CA 1
ATOM 1459 C C . GLY B 1 46 ? -7.574 12.43 2.338 1 96.25 46 GLY B C 1
ATOM 1460 O O . GLY B 1 46 ? -7.605 11.516 1.511 1 96.25 46 GLY B O 1
ATOM 1461 N N . ARG B 1 47 ? -8.148 13.523 2.209 1 95.5 47 ARG B N 1
ATOM 1462 C CA . ARG B 1 47 ? -8.93 13.789 1.007 1 95.5 47 ARG B CA 1
ATOM 1463 C C . ARG B 1 47 ? -8.078 13.641 -0.247 1 95.5 47 ARG B C 1
ATOM 1465 O O . ARG B 1 47 ? -8.492 13 -1.214 1 95.5 47 ARG B O 1
ATOM 1472 N N . LYS B 1 48 ? -6.949 14.164 -0.221 1 97.44 48 LYS B N 1
ATOM 1473 C CA . LYS B 1 48 ? -6.062 14.094 -1.381 1 97.44 48 LYS B CA 1
ATOM 1474 C C . LYS B 1 48 ? -5.5 12.688 -1.561 1 97.44 48 LYS B C 1
ATOM 1476 O O . LYS B 1 48 ? -5.43 12.18 -2.682 1 97.44 48 LYS B O 1
ATOM 1481 N N . VAL B 1 49 ? -5.109 12.094 -0.505 1 98.06 49 VAL B N 1
ATOM 1482 C CA . VAL B 1 49 ? -4.484 10.773 -0.563 1 98.06 49 VAL B CA 1
ATOM 1483 C C . VAL B 1 49 ? -5.508 9.742 -1.021 1 98.06 49 VAL B C 1
ATOM 1485 O O . VAL B 1 49 ? -5.219 8.906 -1.886 1 98.06 49 VAL B O 1
ATOM 1488 N N . PHE B 1 50 ? -6.695 9.82 -0.505 1 98.06 50 PHE B N 1
ATOM 1489 C CA . PHE B 1 50 ? -7.691 8.82 -0.876 1 98.06 50 PHE B CA 1
ATOM 1490 C C . PHE B 1 50 ? -8.211 9.07 -2.287 1 98.06 50 PHE B C 1
ATOM 1492 O O . PHE B 1 50 ? -8.578 8.133 -2.996 1 98.06 50 PHE B O 1
ATOM 1499 N N . LEU B 1 51 ? -8.258 10.32 -2.684 1 97.62 51 LEU B N 1
ATOM 1500 C CA . LEU B 1 51 ? -8.57 10.594 -4.086 1 97.62 51 LEU B CA 1
ATOM 1501 C C . LEU B 1 51 ? -7.562 9.906 -5.004 1 97.62 51 LEU B C 1
ATOM 1503 O O . LEU B 1 51 ? -7.945 9.273 -5.988 1 97.62 51 LEU B O 1
ATOM 1507 N N . ALA B 1 52 ? -6.324 10.031 -4.699 1 98.5 52 ALA B N 1
ATOM 1508 C CA . ALA B 1 52 ? -5.27 9.406 -5.488 1 98.5 52 ALA B CA 1
ATOM 1509 C C . ALA B 1 52 ? -5.352 7.883 -5.41 1 98.5 52 ALA B C 1
ATOM 1511 O O . ALA B 1 52 ? -5.223 7.195 -6.426 1 98.5 52 ALA B O 1
ATOM 1512 N N . LEU B 1 53 ? -5.516 7.355 -4.211 1 98.69 53 LEU B N 1
ATOM 1513 C CA . LEU B 1 53 ? -5.633 5.91 -4.055 1 98.69 53 LEU B CA 1
ATOM 1514 C C . LEU B 1 53 ? -6.793 5.363 -4.879 1 98.69 53 LEU B C 1
ATOM 1516 O O . LEU B 1 53 ? -6.645 4.367 -5.59 1 98.69 53 LEU B O 1
ATOM 1520 N N . ASN B 1 54 ? -7.934 6.055 -4.766 1 98.75 54 ASN B N 1
ATOM 1521 C CA . ASN B 1 54 ? -9.117 5.586 -5.484 1 98.75 54 ASN B CA 1
ATOM 1522 C C . ASN B 1 54 ? -8.906 5.625 -6.996 1 98.75 54 ASN B C 1
ATOM 1524 O O . ASN B 1 54 ? -9.414 4.766 -7.719 1 98.75 54 ASN B O 1
ATOM 1528 N N . ALA B 1 55 ? -8.219 6.602 -7.484 1 98.56 55 ALA B N 1
ATOM 1529 C CA . ALA B 1 55 ? -7.891 6.648 -8.906 1 98.56 55 ALA B CA 1
ATOM 1530 C C . ALA B 1 55 ? -7.051 5.441 -9.32 1 98.56 55 ALA B C 1
ATOM 1532 O O . ALA B 1 55 ? -7.32 4.812 -10.344 1 98.56 55 ALA B O 1
ATOM 1533 N N . VAL B 1 56 ? -6.055 5.109 -8.555 1 98.88 56 VAL B N 1
ATOM 1534 C CA . VAL B 1 56 ? -5.207 3.959 -8.844 1 98.88 56 VAL B CA 1
ATOM 1535 C C . VAL B 1 56 ? -6.031 2.676 -8.758 1 98.88 56 VAL B C 1
ATOM 1537 O O . VAL B 1 56 ? -5.898 1.787 -9.602 1 98.88 56 VAL B O 1
ATOM 1540 N N . GLU B 1 57 ? -6.867 2.639 -7.754 1 98.94 57 GLU B N 1
ATOM 1541 C CA . GLU B 1 57 ? -7.715 1.46 -7.598 1 98.94 57 GLU B CA 1
ATOM 1542 C C . GLU B 1 57 ? -8.617 1.264 -8.812 1 98.94 57 GLU B C 1
ATOM 1544 O O . GLU B 1 57 ? -8.852 0.133 -9.242 1 98.94 57 GLU B O 1
ATOM 1549 N N . LEU B 1 58 ? -9.117 2.324 -9.328 1 98.75 58 LEU B N 1
ATOM 1550 C CA . LEU B 1 58 ? -9.969 2.234 -10.516 1 98.75 58 LEU B CA 1
ATOM 1551 C C . LEU B 1 58 ? -9.188 1.687 -11.703 1 98.75 58 LEU B C 1
ATOM 1553 O O . LEU B 1 58 ? -9.688 0.844 -12.445 1 98.75 58 LEU B O 1
ATOM 1557 N N . VAL B 1 59 ? -7.977 2.129 -11.867 1 98.81 59 VAL B N 1
ATOM 1558 C CA . VAL B 1 59 ? -7.121 1.638 -12.945 1 98.81 59 VAL B CA 1
ATOM 1559 C C . VAL B 1 59 ? -6.852 0.147 -12.75 1 98.81 59 VAL B C 1
ATOM 1561 O O . VAL B 1 59 ? -6.914 -0.628 -13.711 1 98.81 59 VAL B O 1
ATOM 1564 N N . LEU B 1 60 ? -6.586 -0.246 -11.531 1 98.88 60 LEU B N 1
ATOM 1565 C CA . LEU B 1 60 ? -6.344 -1.653 -11.227 1 98.88 60 LEU B CA 1
ATOM 1566 C C . LEU B 1 60 ? -7.586 -2.492 -11.523 1 98.88 60 LEU B C 1
ATOM 1568 O O . LEU B 1 60 ? -7.484 -3.568 -12.109 1 98.88 60 LEU B O 1
ATOM 1572 N N . ALA B 1 61 ? -8.719 -1.961 -11.117 1 98.81 61 ALA B N 1
ATOM 1573 C CA . ALA B 1 61 ? -9.977 -2.674 -11.367 1 98.81 61 ALA B CA 1
ATOM 1574 C C . ALA B 1 61 ? -10.219 -2.85 -12.859 1 98.81 61 ALA B C 1
ATOM 1576 O O . ALA B 1 61 ? -10.586 -3.934 -13.312 1 98.81 61 ALA B O 1
ATOM 1577 N N . LEU B 1 62 ? -9.992 -1.828 -13.617 1 98.62 62 LEU B N 1
ATOM 1578 C CA . LEU B 1 62 ? -10.203 -1.882 -15.062 1 98.62 62 LEU B CA 1
ATOM 1579 C C . LEU B 1 62 ? -9.227 -2.854 -15.719 1 98.62 62 LEU B C 1
ATOM 1581 O O . LEU B 1 62 ? -9.609 -3.6 -16.625 1 98.62 62 LEU B O 1
ATOM 1585 N N . ALA B 1 63 ? -8 -2.838 -15.273 1 98.69 63 ALA B N 1
ATOM 1586 C CA . ALA B 1 63 ? -7.008 -3.768 -15.797 1 98.69 63 ALA B CA 1
ATOM 1587 C C . ALA B 1 63 ? -7.391 -5.215 -15.492 1 98.69 63 ALA B C 1
ATOM 1589 O O . ALA B 1 63 ? -7.227 -6.098 -16.344 1 98.69 63 ALA B O 1
ATOM 1590 N N . LEU B 1 64 ? -7.875 -5.422 -14.336 1 98.75 64 LEU B N 1
ATOM 1591 C CA . LEU B 1 64 ? -8.312 -6.762 -13.953 1 98.75 64 LEU B CA 1
ATOM 1592 C C . LEU B 1 64 ? -9.508 -7.203 -14.797 1 98.75 64 LEU B C 1
ATOM 1594 O O . LEU B 1 64 ? -9.555 -8.336 -15.266 1 98.75 64 LEU B O 1
ATOM 1598 N N . LEU B 1 65 ? -10.445 -6.301 -14.977 1 98.19 65 LEU B N 1
ATOM 1599 C CA . LEU B 1 65 ? -11.609 -6.629 -15.797 1 98.19 65 LEU B CA 1
ATOM 1600 C C . LEU B 1 65 ? -11.188 -6.934 -17.234 1 98.19 65 LEU B C 1
ATOM 1602 O O . LEU B 1 65 ? -11.68 -7.887 -17.844 1 98.19 65 LEU B O 1
ATOM 1606 N N . ALA B 1 66 ? -10.281 -6.125 -17.766 1 98 66 ALA B N 1
ATOM 1607 C CA . ALA B 1 66 ? -9.773 -6.363 -19.125 1 98 66 ALA B CA 1
ATOM 1608 C C . ALA B 1 66 ? -9.086 -7.723 -19.219 1 98 66 ALA B C 1
ATOM 1610 O O . ALA B 1 66 ? -9.234 -8.438 -20.203 1 98 66 ALA B O 1
ATOM 1611 N N . SER B 1 67 ? -8.336 -8.07 -18.172 1 97.69 67 SER B N 1
ATOM 1612 C CA . SER B 1 67 ? -7.648 -9.352 -18.156 1 97.69 67 SER B CA 1
ATOM 1613 C C . SER B 1 67 ? -8.633 -10.516 -18.172 1 97.69 67 SER B C 1
ATOM 1615 O O . SER B 1 67 ? -8.344 -11.586 -18.719 1 97.69 67 SER B O 1
ATOM 1617 N N . CYS B 1 68 ? -9.805 -10.328 -17.594 1 96.69 68 CYS B N 1
ATOM 1618 C CA . CYS B 1 68 ? -10.82 -11.375 -17.531 1 96.69 68 CYS B CA 1
ATOM 1619 C C . CYS B 1 68 ? -11.43 -11.625 -18.906 1 96.69 68 CYS B C 1
ATOM 1621 O O . CYS B 1 68 ? -11.961 -12.703 -19.172 1 96.69 68 CYS B O 1
ATOM 1623 N N . VAL B 1 69 ? -11.406 -10.648 -19.797 1 96.56 69 VAL B N 1
ATOM 1624 C CA . VAL B 1 69 ? -11.867 -10.828 -21.172 1 96.56 69 VAL B CA 1
ATOM 1625 C C . VAL B 1 69 ? -10.883 -11.711 -21.922 1 96.56 69 VAL B C 1
ATOM 1627 O O . VAL B 1 69 ? -11.297 -12.602 -22.688 1 96.56 69 VAL B O 1
ATOM 1630 N N . ALA B 1 70 ? -9.617 -11.5 -21.688 1 95.31 70 ALA B N 1
ATOM 1631 C CA . ALA B 1 70 ? -8.562 -12.242 -22.375 1 95.31 70 ALA B CA 1
ATOM 1632 C C . ALA B 1 70 ? -8.445 -13.664 -21.828 1 95.31 70 ALA B C 1
ATOM 1634 O O . ALA B 1 70 ? -8.109 -14.594 -22.578 1 95.31 70 ALA B O 1
ATOM 1635 N N . ALA B 1 71 ? -8.633 -13.859 -20.547 1 94.69 71 ALA B N 1
ATOM 1636 C CA . ALA B 1 71 ? -8.57 -15.156 -19.875 1 94.69 71 ALA B CA 1
ATOM 1637 C C . ALA B 1 71 ? -9.602 -15.258 -18.766 1 94.69 71 ALA B C 1
ATOM 1639 O O . ALA B 1 71 ? -9.312 -14.953 -17.594 1 94.69 71 ALA B O 1
ATOM 1640 N N . PRO B 1 72 ? -10.742 -15.664 -19.109 1 95.88 72 PRO B N 1
ATOM 1641 C CA . PRO B 1 72 ? -11.836 -15.695 -18.141 1 95.88 72 PRO B CA 1
ATOM 1642 C C . PRO B 1 72 ? -11.547 -16.625 -16.953 1 95.88 72 PRO B C 1
ATOM 1644 O O . PRO B 1 72 ? -11.203 -17.797 -17.156 1 95.88 72 PRO B O 1
ATOM 1647 N N . PRO B 1 73 ? -11.625 -16.031 -15.773 1 94.88 73 PRO B N 1
ATOM 1648 C CA . PRO B 1 73 ? -11.539 -16.906 -14.602 1 94.88 73 PRO B CA 1
ATOM 1649 C C . PRO B 1 73 ? -12.859 -17.609 -14.297 1 94.88 73 PRO B C 1
ATOM 1651 O O . PRO B 1 73 ? -13.789 -17.562 -15.102 1 94.88 73 PRO B O 1
ATOM 1654 N N . ASP B 1 74 ? -12.883 -18.438 -13.227 1 95.44 74 ASP B N 1
ATOM 1655 C CA . ASP B 1 74 ? -14.133 -19.109 -12.891 1 95.44 74 ASP B CA 1
ATOM 1656 C C . ASP B 1 74 ? -15.195 -18.109 -12.453 1 95.44 74 ASP B C 1
ATOM 1658 O O . ASP B 1 74 ? -14.891 -16.938 -12.211 1 95.44 74 ASP B O 1
ATOM 1662 N N . ALA B 1 75 ? -16.391 -18.531 -12.344 1 97.06 75 ALA B N 1
ATOM 1663 C CA . ALA B 1 75 ? -17.531 -17.656 -12.109 1 97.06 75 ALA B CA 1
ATOM 1664 C C . ALA B 1 75 ? -17.453 -17 -10.734 1 97.06 75 ALA B C 1
ATOM 1666 O O . ALA B 1 75 ? -17.875 -15.859 -10.555 1 97.06 75 ALA B O 1
ATOM 1667 N N . THR B 1 76 ? -16.969 -17.688 -9.773 1 97.81 76 THR B N 1
ATOM 1668 C CA . THR B 1 76 ? -16.844 -17.141 -8.422 1 97.81 76 THR B CA 1
ATOM 1669 C C . THR B 1 76 ? -15.875 -15.969 -8.398 1 97.81 76 THR B C 1
ATOM 1671 O O . THR B 1 76 ? -16.188 -14.914 -7.84 1 97.81 76 THR B O 1
ATOM 1674 N N . ALA B 1 77 ? -14.703 -16.141 -9.023 1 98.12 77 ALA B N 1
ATOM 1675 C CA . ALA B 1 77 ? -13.711 -15.07 -9.094 1 98.12 77 ALA B CA 1
ATOM 1676 C C . ALA B 1 77 ? -14.281 -13.852 -9.797 1 98.12 77 ALA B C 1
ATOM 1678 O O . ALA B 1 77 ? -14.086 -12.719 -9.352 1 98.12 77 ALA B O 1
ATOM 1679 N N . LEU B 1 78 ? -15.023 -14.07 -10.828 1 97.94 78 LEU B N 1
ATOM 1680 C CA . LEU B 1 78 ? -15.609 -12.969 -11.578 1 97.94 78 LEU B CA 1
ATOM 1681 C C . LEU B 1 78 ? -16.641 -12.227 -10.734 1 97.94 78 LEU B C 1
ATOM 1683 O O . LEU B 1 78 ? -16.703 -11 -10.758 1 97.94 78 LEU B O 1
ATOM 1687 N N . THR B 1 79 ? -17.406 -13 -10.023 1 98.56 79 THR B N 1
ATOM 1688 C CA . THR B 1 79 ? -18.422 -12.406 -9.172 1 98.56 79 THR B CA 1
ATOM 1689 C C . THR B 1 79 ? -17.781 -11.562 -8.07 1 98.56 79 THR B C 1
ATOM 1691 O O . THR B 1 79 ? -18.219 -10.445 -7.797 1 98.56 79 THR B O 1
ATOM 1694 N N . VAL 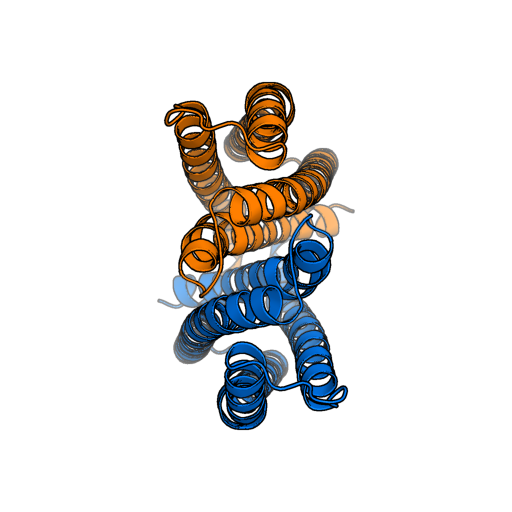B 1 80 ? -16.75 -12.062 -7.453 1 98.81 80 VAL B N 1
ATOM 1695 C CA . VAL B 1 80 ? -16.062 -11.352 -6.379 1 98.81 80 VAL B CA 1
ATOM 1696 C C . VAL B 1 80 ? -15.406 -10.086 -6.93 1 98.81 80 VAL B C 1
ATOM 1698 O O . VAL B 1 80 ? -15.469 -9.023 -6.305 1 98.81 80 VAL B O 1
ATOM 1701 N N . LEU B 1 81 ? -14.805 -10.18 -8.07 1 98.81 81 LEU B N 1
ATOM 1702 C CA . LEU B 1 81 ? -14.211 -9.008 -8.711 1 98.81 81 LEU B CA 1
ATOM 1703 C C . LEU B 1 81 ? -15.266 -7.949 -8.992 1 98.81 81 LEU B C 1
ATOM 1705 O O . LEU B 1 81 ? -15.031 -6.758 -8.766 1 98.81 81 LEU B O 1
ATOM 1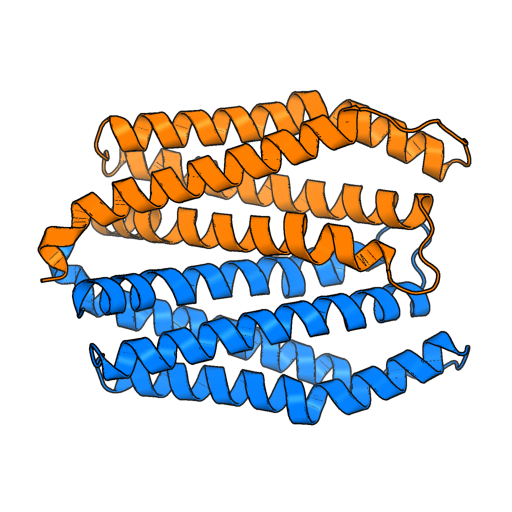709 N N . ALA B 1 82 ? -16.422 -8.359 -9.484 1 98.56 82 ALA B N 1
ATOM 1710 C CA . ALA B 1 82 ? -17.516 -7.43 -9.727 1 98.56 82 ALA B CA 1
ATOM 1711 C C . ALA B 1 82 ? -17.938 -6.738 -8.438 1 98.56 82 ALA B C 1
ATOM 1713 O O . ALA B 1 82 ? -18.188 -5.527 -8.422 1 98.56 82 ALA B O 1
ATOM 1714 N N . LEU B 1 83 ? -17.984 -7.484 -7.391 1 98.81 83 LEU B N 1
ATOM 1715 C CA . LEU B 1 83 ? -18.422 -6.938 -6.109 1 98.81 83 LEU B CA 1
ATOM 1716 C C . LEU B 1 83 ? -17.422 -5.914 -5.586 1 98.81 83 LEU B C 1
ATOM 1718 O O . LEU B 1 83 ? -17.812 -4.848 -5.105 1 98.81 83 LEU B O 1
ATOM 1722 N N . VAL B 1 84 ? -16.156 -6.266 -5.66 1 98.88 84 VAL B N 1
ATOM 1723 C CA . VAL B 1 84 ? -15.156 -5.324 -5.172 1 98.88 84 VAL B CA 1
ATOM 1724 C C . VAL B 1 84 ? -15.18 -4.059 -6.023 1 98.88 84 VAL B C 1
ATOM 1726 O O . VAL B 1 84 ? -14.977 -2.953 -5.512 1 98.88 84 VAL B O 1
ATOM 1729 N N . THR B 1 85 ? -15.453 -4.164 -7.289 1 98.75 85 THR B N 1
ATOM 1730 C CA . THR B 1 85 ? -15.555 -3.014 -8.18 1 98.75 85 THR B CA 1
ATOM 1731 C C . THR B 1 85 ? -16.75 -2.148 -7.816 1 98.75 85 THR B C 1
ATOM 1733 O O . THR B 1 85 ? -16.656 -0.918 -7.812 1 98.75 85 THR B O 1
ATOM 1736 N N . VAL B 1 86 ? -17.844 -2.793 -7.527 1 98.75 86 VAL B N 1
ATOM 1737 C CA . VAL B 1 86 ? -19.031 -2.0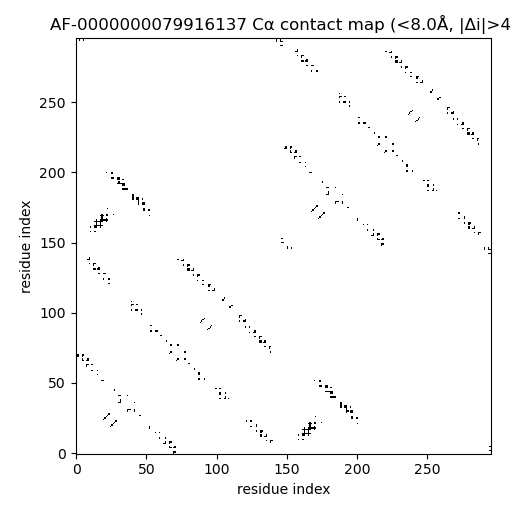62 -7.125 1 98.75 86 VAL B CA 1
ATOM 1738 C C . VAL B 1 86 ? -18.766 -1.296 -5.832 1 98.75 86 VAL B C 1
ATOM 1740 O O . VAL B 1 86 ? -19.141 -0.126 -5.707 1 98.75 86 VAL B O 1
ATOM 1743 N N . VAL B 1 87 ? -18.094 -1.962 -4.879 1 98.81 87 VAL B N 1
ATOM 1744 C CA . VAL B 1 87 ? -17.734 -1.305 -3.627 1 98.81 87 VAL B CA 1
ATOM 1745 C C . VAL B 1 87 ? -16.891 -0.068 -3.914 1 98.81 87 VAL B C 1
ATOM 1747 O O . VAL B 1 87 ? -17.125 1.003 -3.352 1 98.81 87 VAL B O 1
ATOM 1750 N N . LEU B 1 88 ? -15.914 -0.185 -4.793 1 98.81 88 LEU B N 1
ATOM 1751 C CA . LEU B 1 88 ? -15.039 0.92 -5.168 1 98.81 88 LEU B CA 1
ATOM 1752 C C . LEU B 1 88 ? -15.836 2.057 -5.797 1 98.81 88 LEU B C 1
ATOM 1754 O O . LEU B 1 88 ? -15.656 3.221 -5.434 1 98.81 88 LEU B O 1
ATOM 1758 N N . VAL B 1 89 ? -16.75 1.752 -6.664 1 98.56 89 VAL B N 1
ATOM 1759 C CA . VAL B 1 89 ? -17.547 2.76 -7.363 1 98.56 89 VAL B CA 1
ATOM 1760 C C . VAL B 1 89 ? -18.453 3.479 -6.371 1 98.56 89 VAL B C 1
ATOM 1762 O O . VAL B 1 89 ? -18.609 4.699 -6.43 1 98.56 89 VAL B O 1
ATOM 1765 N N . VAL B 1 90 ? -19.031 2.75 -5.473 1 98.56 90 VAL B N 1
ATOM 1766 C CA . VAL B 1 90 ? -19.875 3.344 -4.445 1 98.56 90 VAL B CA 1
ATOM 1767 C C . VAL B 1 90 ? -19.062 4.285 -3.57 1 98.56 90 VAL B C 1
ATOM 1769 O O . VAL B 1 90 ? -19.5 5.383 -3.234 1 98.56 90 VAL B O 1
ATOM 1772 N N . GLN B 1 91 ? -17.875 3.871 -3.227 1 98.38 91 GLN B N 1
ATOM 1773 C CA . GLN B 1 91 ? -16.984 4.727 -2.441 1 98.38 91 GLN B CA 1
ATOM 1774 C C . GLN B 1 91 ? -16.703 6.035 -3.17 1 98.38 91 GLN B C 1
A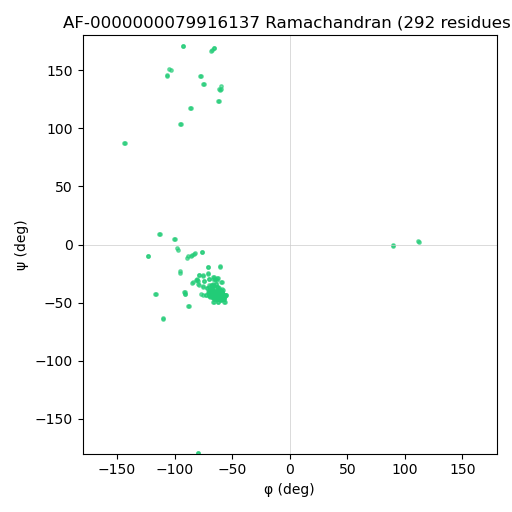TOM 1776 O O . GLN B 1 91 ? -16.766 7.113 -2.574 1 98.38 91 GLN B O 1
ATOM 1781 N N . ILE B 1 92 ? -16.422 5.953 -4.387 1 98.19 92 ILE B N 1
ATOM 1782 C CA . ILE B 1 92 ? -15.984 7.098 -5.176 1 98.19 92 ILE B CA 1
ATOM 1783 C C . ILE B 1 92 ? -17.172 8 -5.492 1 98.19 92 ILE B C 1
ATOM 1785 O O . ILE B 1 92 ? -17.094 9.219 -5.336 1 98.19 92 ILE B O 1
ATOM 1789 N N . ALA B 1 93 ? -18.281 7.449 -5.859 1 98.06 93 ALA B N 1
ATOM 1790 C CA . ALA B 1 93 ? -19.375 8.219 -6.441 1 98.06 93 ALA B CA 1
ATOM 1791 C C . ALA B 1 93 ? -20.391 8.617 -5.379 1 98.06 93 ALA B C 1
ATOM 1793 O O . ALA B 1 93 ? -21.141 9.586 -5.551 1 98.06 93 ALA B O 1
ATOM 1794 N N . VAL B 1 94 ? -20.438 7.871 -4.316 1 97.81 94 VAL B N 1
ATOM 1795 C CA . VAL B 1 94 ? -21.531 8.086 -3.373 1 97.81 94 VAL B CA 1
ATOM 1796 C C . VAL B 1 94 ? -20.969 8.555 -2.033 1 97.81 94 VAL B C 1
ATOM 1798 O O . VAL B 1 94 ? -21.469 9.516 -1.443 1 97.81 94 VAL B O 1
ATOM 1801 N N . VAL B 1 95 ? -19.906 7.969 -1.587 1 97.5 95 VAL B N 1
ATOM 1802 C CA . VAL B 1 95 ? -19.469 8.211 -0.216 1 97.5 95 VAL B CA 1
ATOM 1803 C C . VAL B 1 95 ? -18.484 9.375 -0.184 1 97.5 95 VAL B C 1
ATOM 1805 O O . VAL B 1 95 ? -18.547 10.227 0.708 1 97.5 95 VAL B O 1
ATOM 1808 N N . ARG B 1 96 ? -17.625 9.453 -1.091 1 96.31 96 ARG B N 1
ATOM 1809 C CA . ARG B 1 96 ? -16.562 10.445 -1.068 1 96.31 96 ARG B CA 1
ATOM 1810 C C . ARG B 1 96 ? -17.109 11.859 -1.221 1 96.31 96 ARG B C 1
ATOM 1812 O O . ARG B 1 96 ? -16.641 12.781 -0.556 1 96.31 96 ARG B O 1
ATOM 1819 N N . PRO B 1 97 ? -18.078 12.117 -2.113 1 95.88 97 PRO B N 1
ATOM 1820 C CA . PRO B 1 97 ? -18.531 13.5 -2.305 1 95.88 97 PRO B CA 1
ATOM 1821 C C . PRO B 1 97 ? -19 14.156 -1.009 1 95.88 97 PRO B C 1
ATOM 1823 O O . PRO B 1 97 ? -18.531 15.234 -0.65 1 95.88 97 PRO B O 1
ATOM 1826 N N . PRO B 1 98 ? -19.844 13.531 -0.255 1 95 98 PRO B N 1
ATOM 1827 C CA . PRO B 1 98 ? -20.219 14.188 1.003 1 95 98 PRO B CA 1
ATOM 1828 C C . PRO B 1 98 ? -19.047 14.289 1.976 1 95 98 PRO B C 1
ATOM 1830 O O . PRO B 1 98 ? -18.969 15.234 2.76 1 95 98 PRO B O 1
ATOM 1833 N N . LEU B 1 99 ? -18.094 13.414 1.991 1 93.88 99 LEU B N 1
ATOM 1834 C CA . LEU B 1 99 ? -16.891 13.508 2.818 1 93.88 99 LEU B CA 1
ATOM 1835 C C . LEU B 1 99 ? -16.047 14.711 2.408 1 93.88 99 LEU B C 1
ATOM 1837 O O . LEU B 1 99 ? -15.508 15.414 3.264 1 93.88 99 LEU B O 1
ATOM 1841 N N . SER B 1 100 ? -15.953 14.883 1.14 1 93.69 100 SER B N 1
ATOM 1842 C CA . SER B 1 100 ? -15.188 16.016 0.613 1 93.69 100 SER B CA 1
ATOM 1843 C C . SER B 1 100 ? -15.836 17.344 0.995 1 93.69 100 SER B C 1
ATOM 1845 O O . SER B 1 100 ? -15.141 18.281 1.364 1 93.69 100 SER B O 1
ATOM 1847 N N . THR B 1 101 ? -17.156 17.375 0.885 1 93.06 101 THR B N 1
ATOM 1848 C CA . THR B 1 101 ? -17.875 18.578 1.279 1 93.06 101 THR B CA 1
ATOM 1849 C C . THR B 1 101 ? -17.656 18.875 2.76 1 93.06 101 THR B C 1
ATOM 1851 O O . THR B 1 101 ? -17.406 20.031 3.133 1 93.06 101 THR B O 1
ATOM 1854 N N . ARG B 1 102 ? -17.734 17.875 3.541 1 91.44 102 ARG B N 1
ATOM 1855 C CA . ARG B 1 102 ? -17.5 18.031 4.973 1 91.44 102 ARG B CA 1
ATOM 1856 C C . ARG B 1 102 ? -16.078 18.5 5.246 1 91.44 102 ARG B C 1
ATOM 1858 O O . ARG B 1 102 ? -15.859 19.406 6.059 1 91.44 102 ARG B O 1
ATOM 1865 N N . SER B 1 103 ? -15.102 17.875 4.598 1 90.62 103 SER B N 1
ATOM 1866 C CA . SER B 1 103 ? -13.703 18.266 4.746 1 90.62 103 SER B CA 1
ATOM 1867 C C . SER B 1 103 ? -13.492 19.734 4.363 1 90.62 103 SER B C 1
ATOM 1869 O O . SER B 1 103 ? -12.742 20.453 5.031 1 90.62 103 SER B O 1
ATOM 1871 N N . ASP B 1 104 ? -14.172 20.172 3.32 1 92 104 ASP B N 1
ATOM 1872 C CA . ASP B 1 104 ? -14.078 21.562 2.887 1 92 104 ASP B CA 1
ATOM 1873 C C . ASP B 1 104 ? -14.594 22.516 3.965 1 92 104 ASP B C 1
ATOM 1875 O O . ASP B 1 104 ? -13.992 23.562 4.219 1 92 104 ASP B O 1
ATOM 1879 N N . ARG B 1 105 ? -15.617 22.156 4.594 1 92.38 105 ARG B N 1
ATOM 1880 C CA . ARG B 1 105 ? -16.203 23 5.633 1 92.38 105 ARG B CA 1
ATOM 1881 C C . ARG B 1 105 ? -15.312 23.062 6.867 1 92.38 105 ARG B C 1
ATOM 1883 O O . ARG B 1 105 ? -15.133 24.125 7.457 1 92.38 105 ARG B O 1
ATOM 1890 N N . ILE B 1 106 ? -14.75 22 7.246 1 91.56 106 ILE B N 1
ATOM 1891 C CA . ILE B 1 106 ? -13.859 21.953 8.398 1 91.56 106 ILE B CA 1
ATOM 1892 C C . ILE B 1 106 ? -12.586 22.734 8.102 1 91.56 106 ILE B C 1
ATOM 1894 O O . ILE B 1 106 ? -12.086 23.469 8.953 1 91.56 106 ILE B O 1
ATOM 1898 N N . LEU B 1 107 ? -12.109 22.641 6.891 1 89.44 107 LEU B N 1
ATOM 1899 C CA . LEU B 1 107 ? -10.914 23.359 6.457 1 89.44 107 LEU B CA 1
ATOM 1900 C C . LEU B 1 107 ? -11.164 24.859 6.449 1 89.44 107 LEU B C 1
ATOM 1902 O O . LEU B 1 107 ? -10.242 25.656 6.676 1 89.44 107 LEU B O 1
ATOM 1906 N N . ALA B 1 108 ? -12.414 25.141 6.25 1 91.81 108 ALA B N 1
ATOM 1907 C CA . ALA B 1 108 ? -12.805 26.547 6.246 1 91.81 108 ALA B CA 1
ATOM 1908 C C . ALA B 1 108 ? -13.008 27.062 7.668 1 91.81 108 ALA B C 1
ATOM 1910 O O . ALA B 1 108 ? -13.273 28.25 7.871 1 91.81 108 ALA B O 1
ATOM 1911 N N . GLY B 1 109 ? -12.953 26.125 8.641 1 91.31 109 GLY B N 1
ATOM 1912 C CA . GLY B 1 109 ? -12.961 26.578 10.023 1 91.31 109 GLY B CA 1
ATOM 1913 C C . GLY B 1 109 ? -14.234 26.203 10.766 1 91.31 109 GLY B C 1
ATOM 1914 O O . GLY B 1 109 ? -14.406 26.578 11.93 1 91.31 109 GLY B O 1
ATOM 1915 N N . GLU B 1 110 ? -15.156 25.484 10.102 1 92.06 110 GLU B N 1
ATOM 1916 C CA . GLU B 1 110 ? -16.391 25.062 10.758 1 92.06 110 GLU B CA 1
ATOM 1917 C C . GLU B 1 110 ? -16.141 23.922 11.734 1 92.06 110 GLU B C 1
ATOM 1919 O O . GLU B 1 110 ? -15.367 23.016 11.445 1 92.06 110 GLU B O 1
ATOM 1924 N N . ASP B 1 111 ? -16.797 24.047 12.883 1 88.81 111 ASP B N 1
ATOM 1925 C CA . ASP B 1 111 ? -16.781 22.953 13.844 1 88.81 111 ASP B CA 1
ATOM 1926 C C . ASP B 1 111 ? -18.016 22.062 13.672 1 88.81 111 ASP B C 1
ATOM 1928 O O . ASP B 1 111 ? -19.125 22.469 14.031 1 88.81 111 ASP B O 1
ATOM 1932 N N . LEU B 1 112 ? -17.781 21 13.109 1 88.06 112 LEU B N 1
ATOM 1933 C CA . LEU B 1 112 ? -18.891 20.078 12.82 1 88.06 112 LEU B CA 1
ATOM 1934 C C . LEU B 1 112 ? -18.859 18.875 13.742 1 88.06 112 LEU B C 1
ATOM 1936 O O . LEU B 1 112 ? -17.781 18.391 14.109 1 88.06 112 LEU B O 1
ATOM 1940 N N . PRO B 1 113 ? -20.031 18.453 14.039 1 84.75 113 PRO B N 1
ATOM 1941 C CA . PRO B 1 113 ? -20.062 17.234 14.844 1 84.75 113 PRO B CA 1
ATOM 1942 C C . PRO B 1 113 ? -19.562 16 14.07 1 84.75 113 PRO B C 1
ATOM 1944 O O . PRO B 1 113 ? -19.359 16.078 12.859 1 84.75 113 PRO B O 1
ATOM 1947 N N . ARG B 1 114 ? -19.328 15.023 14.82 1 81.25 114 ARG B N 1
ATOM 1948 C CA . ARG B 1 114 ? -18.859 13.789 14.203 1 81.25 114 ARG B CA 1
ATOM 1949 C C . ARG B 1 114 ? -19.891 13.266 13.195 1 81.25 114 ARG B C 1
ATOM 1951 O O . ARG B 1 114 ? -21.094 13.359 13.43 1 81.25 114 ARG B O 1
ATOM 1958 N N . SER B 1 115 ? -19.469 12.828 12.023 1 83.69 115 SER B N 1
ATOM 1959 C CA . SER B 1 115 ? -20.312 12.289 10.969 1 83.69 115 SER B CA 1
ATOM 1960 C C . SER B 1 115 ? -20.188 10.766 10.891 1 83.69 115 SER B C 1
ATOM 1962 O O . SER B 1 115 ? -19.141 10.211 11.227 1 83.69 115 SER B O 1
ATOM 1964 N N . ARG B 1 116 ? -21.219 10.117 10.469 1 90.94 116 ARG B N 1
ATOM 1965 C CA . ARG B 1 116 ? -21.234 8.672 10.289 1 90.94 116 ARG B CA 1
ATOM 1966 C C . ARG B 1 116 ? -20.688 8.289 8.914 1 90.94 116 ARG B C 1
ATOM 1968 O O . ARG B 1 116 ? -20.391 7.117 8.656 1 90.94 116 ARG B O 1
ATOM 1975 N N . VAL B 1 117 ? -20.516 9.281 8.148 1 89.88 117 VAL B N 1
ATOM 1976 C CA . VAL B 1 117 ? -20.109 8.977 6.773 1 89.88 117 VAL B CA 1
ATOM 1977 C C . VAL B 1 117 ? -18.703 8.398 6.754 1 89.88 117 VAL B C 1
ATOM 1979 O O . VAL B 1 117 ? -18.406 7.508 5.961 1 89.88 117 VAL B O 1
ATOM 1982 N N . HIS B 1 118 ? -17.891 8.883 7.609 1 92.12 118 HIS B N 1
ATOM 1983 C CA . HIS B 1 118 ? -16.531 8.344 7.719 1 92.12 118 HIS B CA 1
ATOM 1984 C C . HIS B 1 118 ? -16.562 6.871 8.102 1 92.12 118 HIS B C 1
ATOM 1986 O O . HIS B 1 118 ? -15.773 6.074 7.582 1 92.12 118 HIS B O 1
ATOM 1992 N N . LEU B 1 119 ? -17.5 6.508 8.961 1 94.12 119 LEU B N 1
ATOM 1993 C CA . LEU B 1 119 ? -17.641 5.117 9.375 1 94.12 119 LEU B CA 1
ATOM 1994 C C . LEU B 1 119 ? -18.109 4.246 8.211 1 94.12 119 LEU B C 1
ATOM 1996 O O . LEU B 1 119 ? -17.703 3.088 8.102 1 94.12 119 LEU B O 1
ATOM 2000 N N . VAL B 1 120 ? -18.938 4.809 7.43 1 96.38 120 VAL B N 1
ATOM 2001 C CA . VAL B 1 120 ? -19.391 4.09 6.246 1 96.38 120 VAL B CA 1
ATOM 2002 C C . VAL B 1 120 ? -18.203 3.818 5.32 1 96.38 120 VAL B C 1
ATOM 2004 O O . VAL B 1 120 ? -18.047 2.709 4.805 1 96.38 120 VAL B O 1
ATOM 2007 N N . TYR B 1 121 ? -17.406 4.805 5.137 1 96.56 121 TYR B N 1
ATOM 2008 C CA . TYR B 1 121 ? -16.234 4.629 4.285 1 96.56 121 TYR B CA 1
ATOM 2009 C C . TYR B 1 121 ? -15.32 3.553 4.844 1 96.56 121 TYR B C 1
ATOM 2011 O O . TYR B 1 121 ? -14.828 2.697 4.102 1 96.56 121 TYR B O 1
ATOM 2019 N N . ILE B 1 122 ? -15.078 3.547 6.117 1 96.88 122 ILE B N 1
ATOM 2020 C CA . ILE B 1 122 ? -14.234 2.549 6.773 1 96.88 122 ILE B CA 1
ATOM 2021 C C . ILE B 1 122 ? -14.836 1.159 6.578 1 96.88 122 ILE B C 1
ATOM 2023 O O . ILE B 1 122 ? -14.117 0.202 6.277 1 96.88 122 ILE B O 1
ATOM 2027 N N . GLY B 1 123 ? -16.141 1.097 6.809 1 98.06 123 GLY B N 1
ATOM 2028 C CA . GLY B 1 123 ? -16.812 -0.174 6.582 1 98.06 123 GLY B CA 1
ATOM 2029 C C . GLY B 1 123 ? -16.625 -0.704 5.172 1 98.06 123 GLY B C 1
ATOM 2030 O O . GLY B 1 123 ? -16.375 -1.897 4.98 1 98.06 123 GLY B O 1
ATOM 2031 N N . LEU B 1 124 ? -16.734 0.129 4.215 1 98.38 124 LEU B N 1
ATOM 2032 C CA . LEU B 1 124 ? -16.547 -0.269 2.824 1 98.38 124 LEU B CA 1
ATOM 2033 C C . LEU B 1 124 ? -15.094 -0.649 2.561 1 98.38 124 LEU B C 1
ATOM 2035 O O . LEU B 1 124 ? -14.82 -1.536 1.75 1 98.38 124 LEU B O 1
ATOM 2039 N N . GLU B 1 125 ? -14.172 0.06 3.23 1 98.5 125 GLU B N 1
ATOM 2040 C CA . GLU B 1 125 ? -12.773 -0.34 3.133 1 98.5 125 GLU B CA 1
ATOM 2041 C C . GLU B 1 125 ? -12.562 -1.757 3.662 1 98.5 125 GLU B C 1
ATOM 2043 O O . GLU B 1 125 ? -11.852 -2.557 3.051 1 98.5 125 GLU B O 1
ATOM 2048 N N . VAL B 1 126 ? -13.117 -2.104 4.785 1 98.75 126 VAL B N 1
ATOM 2049 C CA . VAL B 1 126 ? -13.008 -3.438 5.367 1 98.75 126 VAL B CA 1
ATOM 2050 C C . VAL B 1 126 ? -13.617 -4.465 4.414 1 98.75 126 VAL B C 1
ATOM 2052 O O . VAL B 1 126 ? -13.031 -5.527 4.184 1 98.75 126 VAL B O 1
ATOM 2055 N N . ALA B 1 127 ? -14.766 -4.129 3.871 1 98.75 127 ALA B N 1
ATOM 2056 C CA . ALA B 1 127 ? -15.406 -5.012 2.898 1 98.75 127 ALA B CA 1
ATOM 2057 C C . ALA B 1 127 ? -14.508 -5.227 1.682 1 98.75 127 ALA B C 1
ATOM 2059 O O . ALA B 1 127 ? -14.383 -6.348 1.187 1 98.75 127 ALA B O 1
ATOM 2060 N N . LYS B 1 128 ? -13.961 -4.168 1.192 1 98.88 128 LYS B N 1
ATOM 2061 C CA . LYS B 1 128 ? -13.062 -4.25 0.042 1 98.88 128 LYS B CA 1
ATOM 2062 C C . LYS B 1 128 ? -11.867 -5.156 0.335 1 98.88 128 LYS B C 1
ATOM 2064 O O . LYS B 1 128 ? -11.484 -5.977 -0.501 1 98.88 128 LYS B O 1
ATOM 2069 N N . VAL B 1 129 ? -11.266 -5.031 1.493 1 98.94 129 VAL B N 1
ATOM 2070 C CA . VAL B 1 129 ? -10.148 -5.883 1.894 1 98.94 129 VAL B CA 1
ATOM 2071 C C . VAL B 1 129 ? -10.602 -7.34 1.937 1 98.94 129 VAL B C 1
ATOM 2073 O O . VAL B 1 129 ? -9.914 -8.227 1.417 1 98.94 129 VAL B O 1
ATOM 2076 N N . ALA B 1 130 ? -11.734 -7.578 2.549 1 98.88 130 ALA B N 1
ATOM 2077 C CA . ALA B 1 130 ? -12.266 -8.938 2.627 1 98.88 130 ALA B CA 1
ATOM 2078 C C . ALA B 1 130 ? -12.5 -9.516 1.235 1 98.88 130 ALA B C 1
ATOM 2080 O O . ALA B 1 130 ? -12.172 -10.68 0.973 1 98.88 130 ALA B O 1
ATOM 2081 N N . LEU B 1 131 ? -13.07 -8.719 0.375 1 98.94 131 LEU B N 1
ATOM 2082 C CA . LEU B 1 131 ? -13.359 -9.164 -0.984 1 98.94 131 LEU B CA 1
ATOM 2083 C C . LEU B 1 131 ? -12.07 -9.398 -1.767 1 98.94 131 LEU B C 1
ATOM 2085 O O . LEU B 1 131 ? -11.984 -10.344 -2.551 1 98.94 131 LEU B O 1
ATOM 2089 N N . LEU B 1 132 ? -11.078 -8.531 -1.562 1 98.94 132 LEU B N 1
ATOM 2090 C CA . LEU B 1 132 ? -9.797 -8.734 -2.23 1 98.94 132 LEU B CA 1
ATOM 2091 C C . LEU B 1 132 ? -9.133 -10.016 -1.751 1 98.94 132 LEU B C 1
ATOM 2093 O O . LEU B 1 132 ? -8.555 -10.758 -2.551 1 98.94 132 LEU B O 1
ATOM 2097 N N . ILE B 1 133 ? -9.219 -10.297 -0.479 1 98.88 133 ILE B N 1
ATOM 2098 C CA . ILE B 1 133 ? -8.672 -11.539 0.055 1 98.88 133 ILE B CA 1
ATOM 2099 C C . ILE B 1 133 ? -9.398 -12.734 -0.563 1 98.88 133 ILE B C 1
ATOM 2101 O O . ILE B 1 133 ? -8.766 -13.711 -0.963 1 98.88 133 ILE B O 1
ATOM 2105 N N . ALA B 1 134 ? -10.719 -12.648 -0.671 1 98.81 134 ALA B N 1
ATOM 2106 C CA . ALA B 1 134 ? -11.5 -13.711 -1.304 1 98.81 134 ALA B CA 1
ATOM 2107 C C . ALA B 1 134 ? -11.102 -13.891 -2.764 1 98.81 134 ALA B C 1
ATOM 2109 O O . ALA B 1 134 ? -10.992 -15.023 -3.25 1 98.81 134 ALA B O 1
ATOM 2110 N N . LEU B 1 135 ? -10.938 -12.805 -3.469 1 98.75 135 LEU B N 1
ATOM 2111 C CA . LEU B 1 135 ? -10.531 -12.852 -4.871 1 98.75 135 LEU B CA 1
ATOM 2112 C C . LEU B 1 135 ? -9.172 -13.523 -5.023 1 98.75 135 LEU B C 1
ATOM 2114 O O . LEU B 1 135 ? -8.992 -14.383 -5.887 1 98.75 135 LEU B O 1
ATOM 2118 N N . ILE B 1 136 ? -8.242 -13.141 -4.172 1 98.69 136 ILE B N 1
ATOM 2119 C CA . ILE B 1 136 ? -6.906 -13.727 -4.172 1 98.69 136 ILE B CA 1
ATOM 2120 C C . ILE B 1 136 ? -7 -15.227 -3.922 1 98.69 136 ILE B C 1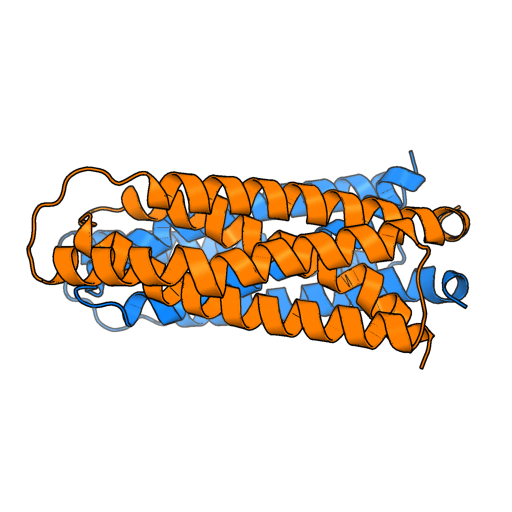
ATOM 2122 O O . ILE B 1 136 ? -6.387 -16.031 -4.637 1 98.69 136 ILE B O 1
ATOM 2126 N N . PHE B 1 137 ? -7.805 -15.586 -2.943 1 97.56 137 PHE B N 1
ATOM 2127 C CA . PHE B 1 137 ? -7.988 -17 -2.627 1 97.56 137 PHE B CA 1
ATOM 2128 C C . PHE B 1 137 ? -8.508 -17.766 -3.838 1 97.56 137 PHE B C 1
ATOM 2130 O O . PHE B 1 137 ? -7.977 -18.812 -4.188 1 97.56 137 PHE B O 1
ATOM 2137 N N . GLU B 1 138 ? -9.508 -17.266 -4.508 1 96.69 138 GLU B N 1
ATOM 2138 C CA . GLU B 1 138 ? -10.117 -17.938 -5.652 1 96.69 138 GLU B CA 1
ATOM 2139 C C . GLU B 1 138 ? -9.141 -18.031 -6.82 1 96.69 138 GLU B C 1
ATOM 2141 O O . GLU B 1 138 ? -9.047 -19.078 -7.473 1 96.69 138 GLU B O 1
ATOM 2146 N N . LEU B 1 139 ? -8.414 -17 -7.102 1 95.69 139 LEU B N 1
ATOM 2147 C CA . LEU B 1 139 ? -7.504 -16.953 -8.242 1 95.69 13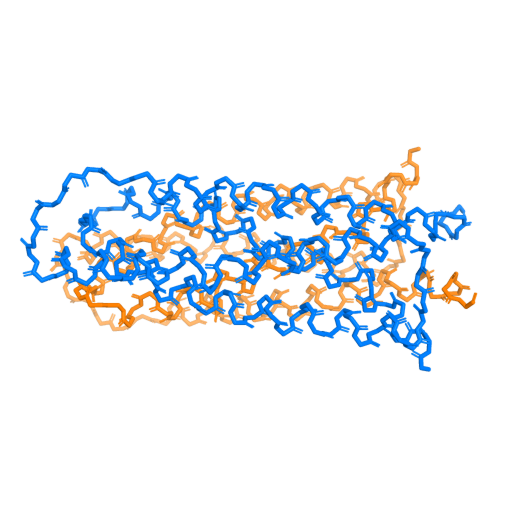9 LEU B CA 1
ATOM 2148 C C . LEU B 1 139 ? -6.305 -17.875 -8.008 1 95.69 139 LEU B C 1
ATOM 2150 O O . LEU B 1 139 ? -5.832 -18.531 -8.93 1 95.69 139 LEU B O 1
ATOM 2154 N N . PHE B 1 140 ? -5.852 -17.938 -6.73 1 93.62 140 PHE B N 1
ATOM 2155 C CA . PHE B 1 140 ? -4.699 -18.781 -6.426 1 93.62 140 PHE B CA 1
ATOM 2156 C C . PHE B 1 140 ? -5.105 -20.234 -6.289 1 93.62 140 PHE B C 1
ATOM 2158 O O . PHE B 1 140 ? -4.312 -21.141 -6.562 1 93.62 140 PHE B O 1
ATOM 2165 N N . ARG B 1 141 ? -6.316 -20.484 -5.844 1 90.56 141 ARG B N 1
ATOM 2166 C CA . ARG B 1 141 ? -6.812 -21.844 -5.809 1 90.56 141 ARG B CA 1
ATOM 2167 C C . ARG B 1 141 ? -6.812 -22.469 -7.203 1 90.56 141 ARG B C 1
ATOM 2169 O O . ARG B 1 141 ? -6.539 -23.656 -7.359 1 90.56 141 ARG B O 1
ATOM 2176 N N . ALA B 1 142 ? -7.023 -21.719 -8.188 1 83.62 142 ALA B N 1
ATOM 2177 C CA . ALA B 1 142 ? -7.09 -22.188 -9.57 1 83.62 142 ALA B CA 1
ATOM 2178 C C . ALA B 1 142 ? -5.711 -22.609 -10.078 1 83.62 142 ALA B C 1
ATOM 2180 O O . ALA B 1 142 ? -5.602 -23.359 -11.047 1 83.62 142 ALA B O 1
ATOM 2181 N N . VAL B 1 143 ? -4.695 -22.109 -9.375 1 78.69 143 VAL B N 1
ATOM 2182 C CA . VAL B 1 143 ? -3.361 -22.453 -9.852 1 78.69 143 VAL B CA 1
ATOM 2183 C C . VAL B 1 143 ? -2.662 -23.344 -8.828 1 78.69 143 VAL B C 1
ATOM 2185 O O . VAL B 1 143 ? -1.459 -23.594 -8.93 1 78.69 143 VAL B O 1
ATOM 2188 N N . ALA B 1 144 ? -3.385 -23.797 -7.84 1 79.94 144 ALA B N 1
ATOM 2189 C CA . ALA B 1 144 ? -2.846 -24.609 -6.754 1 79.94 144 ALA B CA 1
ATOM 2190 C C . ALA B 1 144 ? -2.213 -25.891 -7.289 1 79.94 144 ALA B C 1
ATOM 2192 O O . ALA B 1 144 ? -1.173 -26.344 -6.793 1 79.94 144 ALA B O 1
ATOM 2193 N N . SER B 1 145 ? -2.855 -26.516 -8.242 1 73.5 145 SER B N 1
ATOM 2194 C CA . SER B 1 145 ? -2.367 -27.781 -8.789 1 73.5 145 SER B CA 1
ATOM 2195 C C . SER B 1 145 ? -0.987 -27.609 -9.414 1 73.5 145 SER B C 1
ATOM 2197 O O . SER B 1 145 ? -0.24 -28.594 -9.555 1 73.5 145 SER B O 1
ATOM 2199 N N . CYS B 1 146 ? -0.727 -26.375 -9.688 1 66.94 146 CYS B N 1
ATOM 2200 C CA . CYS B 1 146 ? 0.56 -26.109 -10.32 1 66.94 146 CYS B CA 1
ATOM 2201 C C . CYS B 1 146 ? 1.646 -25.891 -9.273 1 66.94 146 CYS B C 1
ATOM 2203 O O . CYS B 1 146 ? 2.834 -25.891 -9.594 1 66.94 146 CYS B O 1
ATOM 2205 N N . LEU B 1 147 ? 1.316 -25.781 -8.133 1 66.94 147 LEU B N 1
ATOM 2206 C CA . LEU B 1 147 ? 2.285 -25.422 -7.102 1 66.94 147 LEU B CA 1
ATOM 2207 C C . LEU B 1 147 ? 2.727 -26.656 -6.324 1 66.94 147 LEU B C 1
ATOM 2209 O O . LEU B 1 147 ? 3.469 -26.547 -5.344 1 66.94 147 LEU B O 1
ATOM 2213 N N . HIS B 1 148 ? 2.26 -27.891 -6.738 1 63.09 148 HIS B N 1
ATOM 2214 C CA . HIS B 1 148 ? 2.734 -29.125 -6.137 1 63.09 148 HIS B CA 1
ATOM 2215 C C . HIS B 1 148 ? 4.066 -29.562 -6.746 1 63.09 148 HIS B C 1
ATOM 2217 O O . HIS B 1 148 ? 4.289 -29.391 -7.945 1 63.09 148 HIS B O 1
#

pLDDT: mean 94.93, std 6.47, range [63.09, 98.94]

Radius of gyration: 20.29 Å; Cα contacts (8 Å, |Δi|>4): 316; chains: 2; bounding box: 43×56×42 Å

Secondary structure (DSSP, 8-state):
-HHHHHHHHHHHHHHHHHHHIIIIIIIHHHHTTSTT--HHHHHHHHHHHHHHHHHHHHHHHHHHHHHHHHS---HHHHHHHHHHHHHHHHIIIIIHHHHHHHHHHHHTT---PPPSHHHHHHHHHHHHHHHHHHHHHHHHHTTGGGG-/-HHHHHHHHHHHHHHHHHHHIIIIIIIHHHHTTSTT--HHHHHHHHHHHHHHHHHHHHHHHHHHHHHHHHS---HHHHHHHHHHHHHHHHIIIIIHHHHHHHHHHHHTT------SHHHHHHHHHHHHHHHHHHHHHHHHHTTGGGG-

Nearest PDB structures (foldseek):
  8w6f-assembly1_A  TM=5.443E-01  e=2.467E+00  artificial sequences
  8uao-assembly1_B  TM=4.295E-01  e=4.048E+00  synthetic construct
  3mac-assembly1_A  TM=4.445E-01  e=9.874E+00  Human immunodeficiency virus 1
  8w6f-assembly1_A  TM=5.445E-01  e=3.141E+00  artificial sequences